Protein AF-A0A2V7UHD7-F1 (afdb_monomer)

Radius of gyration: 21.72 Å; Cα contacts (8 Å, |Δi|>4): 281; chains: 1; bounding box: 53×31×65 Å

Mean predicted aligned error: 6.56 Å

Solvent-accessible surface area (backbone atoms only — not comparable to full-atom values): 12660 Å² total; per-residue (Å²): 135,56,74,69,61,50,54,52,54,53,46,69,54,51,49,58,49,47,40,63,74,43,54,49,53,50,49,46,54,54,44,45,60,66,33,31,68,37,43,66,65,52,37,48,18,50,49,45,23,43,49,20,46,48,52,25,42,57,72,62,46,76,34,43,72,78,13,49,70,55,51,59,50,55,62,53,52,47,53,54,48,51,68,72,32,55,43,83,87,66,34,57,84,68,91,62,69,95,69,47,72,64,30,52,53,30,41,53,51,15,48,52,29,41,52,49,32,52,46,31,58,55,12,66,49,88,64,84,87,74,83,92,62,52,79,37,65,64,99,74,51,72,44,76,73,24,35,41,73,24,71,63,38,5,78,42,38,80,40,84,95,36,29,82,49,67,43,76,38,26,37,40,99,69,29,24,33,39,70,62,85,80,59,66,56,56,80,41,29,55,46,54,89,59,60,76,51,78,35,60,91,81,79,86,87,78,85,87,79,92,73,78,88,72,51,88,68,85,84,125

pLDDT: mean 88.05, std 11.69, range [34.22, 98.56]

Nearest PDB structures (foldseek):
  1x8z-assembly1_A-2  TM=3.600E-01  e=2.072E+00  Arabidopsis thaliana
  1x8z-assembly3_A  TM=3.600E-01  e=2.072E+00  Arabidopsis thaliana

Structure (mmCIF, N/CA/C/O backbone):
data_AF-A0A2V7UHD7-F1
#
_entry.id   AF-A0A2V7UHD7-F1
#
loop_
_atom_site.group_PDB
_atom_site.id
_atom_site.type_symbol
_atom_site.label_atom_id
_atom_site.label_alt_id
_atom_site.label_comp_id
_atom_site.label_asym_id
_atom_site.label_entity_id
_atom_site.label_seq_id
_atom_site.pdbx_PDB_ins_code
_atom_site.Cartn_x
_atom_site.Cartn_y
_atom_site.Cartn_z
_atom_site.occupancy
_atom_site.B_iso_or_equiv
_atom_site.auth_seq_id
_atom_site.auth_comp_id
_atom_site.auth_asym_id
_atom_site.auth_atom_id
_atom_site.pdbx_PDB_model_num
ATOM 1 N N . MET A 1 1 ? -26.422 13.537 2.495 1.00 55.12 1 MET A N 1
ATOM 2 C CA . MET A 1 1 ? -25.475 13.647 1.352 1.00 55.12 1 MET A CA 1
ATOM 3 C C . MET A 1 1 ? -26.214 13.387 0.032 1.00 55.12 1 MET A C 1
ATOM 5 O O . MET A 1 1 ? -26.938 12.402 -0.040 1.00 55.12 1 MET A O 1
ATOM 9 N N . SER A 1 2 ? -26.078 14.248 -0.985 1.00 67.75 2 SER A N 1
ATOM 10 C CA . SER A 1 2 ? -26.775 14.151 -2.293 1.00 67.75 2 SER A CA 1
ATOM 11 C C . SER A 1 2 ? -26.288 12.976 -3.168 1.00 67.75 2 SER A C 1
ATOM 13 O O . SER A 1 2 ? -25.156 12.518 -3.044 1.00 67.75 2 SER A O 1
ATOM 15 N N . THR A 1 3 ? -27.113 12.461 -4.092 1.00 64.50 3 THR A N 1
ATOM 16 C CA . THR A 1 3 ? -26.732 11.393 -5.054 1.00 64.50 3 THR A CA 1
ATOM 17 C C . THR A 1 3 ? -25.512 11.776 -5.889 1.00 64.50 3 THR A C 1
ATOM 19 O O . THR A 1 3 ? -24.624 10.947 -6.074 1.00 64.50 3 THR A O 1
ATOM 22 N N . LYS A 1 4 ? -25.402 13.048 -6.293 1.00 61.03 4 LYS A N 1
ATOM 23 C CA . LYS A 1 4 ? -24.258 13.552 -7.066 1.00 61.03 4 LYS A CA 1
ATOM 24 C C . LYS A 1 4 ? -22.960 13.576 -6.250 1.00 61.03 4 LYS A C 1
ATOM 26 O O . LYS A 1 4 ? -21.925 13.155 -6.760 1.00 61.03 4 LYS A O 1
ATOM 31 N N . SER A 1 5 ? -22.997 13.993 -4.981 1.00 61.84 5 SER A N 1
ATOM 32 C CA . SER A 1 5 ? -21.798 13.959 -4.125 1.00 61.84 5 SER A CA 1
ATOM 33 C C . SER A 1 5 ? -21.386 12.532 -3.751 1.00 61.84 5 SER A C 1
ATOM 35 O O . SER A 1 5 ? -20.201 12.260 -3.590 1.00 61.84 5 SER A O 1
ATOM 37 N N . ARG A 1 6 ? -22.338 11.592 -3.714 1.00 61.44 6 ARG A N 1
ATOM 38 C CA . ARG A 1 6 ? -22.085 10.161 -3.481 1.00 61.44 6 ARG A CA 1
ATOM 39 C C . ARG A 1 6 ? -21.373 9.463 -4.641 1.00 61.44 6 ARG A C 1
ATOM 41 O O . ARG A 1 6 ? -20.460 8.684 -4.398 1.00 61.44 6 ARG A O 1
ATOM 48 N N . VAL A 1 7 ? -21.772 9.732 -5.884 1.00 62.25 7 VAL A N 1
ATOM 49 C CA . VAL A 1 7 ? -21.089 9.170 -7.065 1.00 62.25 7 VAL A CA 1
ATOM 50 C C . VAL A 1 7 ? -19.663 9.709 -7.156 1.00 62.25 7 VAL A C 1
ATOM 52 O O . VAL A 1 7 ? -18.730 8.937 -7.348 1.00 62.25 7 VAL A O 1
ATOM 55 N N . ARG A 1 8 ? -19.484 11.015 -6.916 1.00 65.81 8 ARG A N 1
ATOM 56 C CA . ARG A 1 8 ? -18.159 11.649 -6.864 1.00 65.81 8 ARG A CA 1
ATOM 57 C C . ARG A 1 8 ? -17.260 11.011 -5.800 1.00 65.81 8 ARG A C 1
ATOM 59 O O . ARG A 1 8 ? -16.125 10.671 -6.101 1.00 65.81 8 ARG A O 1
ATOM 66 N N . ALA A 1 9 ? -17.787 10.777 -4.599 1.00 64.75 9 ALA A N 1
ATOM 67 C CA . ALA A 1 9 ? -17.070 10.141 -3.495 1.00 64.75 9 ALA A CA 1
ATOM 68 C C . ALA A 1 9 ? -16.553 8.730 -3.836 1.00 64.75 9 ALA A C 1
ATOM 70 O O . ALA A 1 9 ? -15.369 8.454 -3.677 1.00 64.75 9 ALA A O 1
ATOM 71 N N . SER A 1 10 ? -17.411 7.841 -4.349 1.00 68.12 10 SER A N 1
ATOM 72 C CA . SER A 1 10 ? -16.976 6.492 -4.739 1.00 68.12 10 SER A CA 1
ATOM 73 C C . SER A 1 10 ? -15.967 6.526 -5.889 1.00 68.12 10 SER A C 1
ATOM 75 O O . SER A 1 10 ? -15.008 5.760 -5.883 1.00 68.12 10 SER A O 1
ATOM 77 N N . PHE A 1 11 ? -16.136 7.442 -6.844 1.00 77.38 11 PHE A N 1
ATOM 78 C CA . PHE A 1 11 ? -15.213 7.601 -7.967 1.00 77.38 11 PHE A CA 1
ATOM 79 C C . PHE A 1 11 ? -13.804 8.010 -7.509 1.00 77.38 11 PHE A C 1
ATOM 81 O O . PHE A 1 11 ? -12.823 7.435 -7.974 1.00 77.38 11 PHE A O 1
ATOM 88 N N . LEU A 1 12 ? -13.706 8.922 -6.535 1.00 80.25 12 LEU A N 1
ATOM 89 C CA . LEU A 1 12 ? -12.434 9.379 -5.963 1.00 80.25 12 LEU A CA 1
ATOM 90 C C . LEU A 1 12 ? -11.631 8.274 -5.264 1.00 80.25 12 LEU A C 1
ATOM 92 O O . LEU A 1 12 ? -10.425 8.421 -5.124 1.00 80.25 12 LEU A O 1
ATOM 96 N N . ILE A 1 13 ? -12.263 7.175 -4.845 1.00 78.94 13 ILE A N 1
ATOM 97 C CA . ILE A 1 13 ? -11.561 6.045 -4.216 1.00 78.94 13 ILE A CA 1
ATOM 98 C C . ILE A 1 13 ? -11.276 4.942 -5.239 1.00 78.94 13 ILE A C 1
ATOM 100 O O . ILE A 1 13 ? -10.173 4.399 -5.294 1.00 78.94 13 ILE A O 1
ATOM 104 N N . VAL A 1 14 ? -12.271 4.608 -6.065 1.00 84.62 14 VAL A N 1
ATOM 105 C CA . VAL A 1 14 ? -12.170 3.501 -7.024 1.00 84.62 14 VAL A CA 1
ATOM 106 C C . VAL A 1 14 ? -11.158 3.813 -8.120 1.00 84.62 14 VAL A C 1
ATOM 108 O O . VAL A 1 14 ? -10.372 2.940 -8.477 1.00 84.62 14 VAL A O 1
ATOM 111 N N . VAL A 1 15 ? -11.144 5.042 -8.646 1.00 88.81 15 VAL A N 1
ATOM 112 C CA . VAL A 1 15 ? -10.259 5.393 -9.763 1.00 88.81 15 VAL A CA 1
ATOM 113 C C . VAL A 1 15 ? -8.785 5.307 -9.373 1.00 88.81 15 VAL A C 1
ATOM 115 O O . VAL A 1 15 ? -8.065 4.595 -10.070 1.00 88.81 15 VAL A O 1
ATOM 118 N N . PRO A 1 16 ? -8.307 5.915 -8.269 1.00 89.12 16 PRO A N 1
ATOM 119 C CA . PRO A 1 16 ? -6.917 5.745 -7.854 1.00 89.12 16 PRO A CA 1
ATOM 120 C C . PRO A 1 16 ? -6.542 4.287 -7.585 1.00 89.12 16 PRO A C 1
ATOM 122 O O . PRO A 1 16 ? -5.435 3.884 -7.927 1.00 89.12 16 PRO A O 1
ATOM 125 N N . ALA A 1 17 ? -7.459 3.480 -7.036 1.00 87.75 17 ALA A N 1
ATOM 126 C CA . ALA A 1 17 ? -7.219 2.054 -6.835 1.00 87.75 17 ALA A CA 1
ATOM 127 C C . ALA A 1 17 ? -7.050 1.313 -8.172 1.00 87.75 17 ALA A C 1
ATOM 129 O O . ALA A 1 17 ? -6.092 0.576 -8.354 1.00 87.75 17 ALA A O 1
ATOM 130 N N . VAL A 1 18 ? -7.928 1.536 -9.153 1.00 90.81 18 VAL A N 1
ATOM 131 C CA . VAL A 1 18 ? -7.805 0.904 -10.480 1.00 90.81 18 VAL A CA 1
ATOM 132 C C . VAL A 1 18 ? -6.559 1.398 -11.220 1.00 90.81 18 VAL A C 1
ATOM 134 O O . VAL A 1 18 ? -5.827 0.604 -11.810 1.00 90.81 18 VAL A O 1
ATOM 137 N N . VAL A 1 19 ? -6.283 2.702 -11.173 1.00 94.12 19 VAL A N 1
ATOM 138 C CA . VAL A 1 19 ? -5.100 3.290 -11.809 1.00 94.12 19 VAL A CA 1
ATOM 139 C C . VAL A 1 19 ? -3.825 2.727 -11.184 1.00 94.12 19 VAL A C 1
ATOM 141 O O . VAL A 1 19 ? -2.954 2.267 -11.913 1.00 94.12 19 VAL A O 1
ATOM 144 N N . GLY A 1 20 ? -3.721 2.716 -9.854 1.00 93.38 20 GLY A N 1
ATOM 145 C CA . GLY A 1 20 ? -2.527 2.256 -9.149 1.00 93.38 20 GLY A CA 1
ATOM 146 C C . GLY A 1 20 ? -2.326 0.740 -9.195 1.00 93.38 20 GLY A C 1
ATOM 147 O O . GLY A 1 20 ? -1.205 0.264 -9.328 1.00 93.38 20 GLY A O 1
ATOM 148 N N . HIS A 1 21 ? -3.390 -0.056 -9.119 1.00 93.62 21 HIS A N 1
ATOM 149 C CA . HIS A 1 21 ? -3.253 -1.517 -9.059 1.00 93.62 21 HIS A CA 1
ATOM 150 C C . HIS A 1 21 ? -3.290 -2.202 -10.422 1.00 93.62 21 HIS A C 1
ATOM 152 O O . HIS A 1 21 ? -2.870 -3.353 -10.512 1.00 93.62 21 HIS A O 1
ATOM 158 N N . ILE A 1 22 ? -3.774 -1.525 -11.469 1.00 92.81 22 ILE A N 1
ATOM 159 C CA . ILE A 1 22 ? -3.941 -2.121 -12.800 1.00 92.81 22 ILE A CA 1
ATOM 160 C C . ILE A 1 22 ? -3.280 -1.261 -13.878 1.00 92.81 22 ILE A C 1
ATOM 162 O O . ILE A 1 22 ? -2.309 -1.694 -14.492 1.00 92.81 22 ILE A O 1
ATOM 166 N N . LEU A 1 23 ? -3.765 -0.039 -14.121 1.00 95.88 23 LEU A N 1
ATOM 167 C CA . LEU A 1 23 ? -3.355 0.718 -15.314 1.00 95.88 23 LEU A CA 1
ATOM 168 C C . LEU A 1 23 ? -1.878 1.133 -15.287 1.00 95.88 23 LEU A C 1
ATOM 170 O O . LEU A 1 23 ? -1.182 0.990 -16.292 1.00 95.88 23 LEU A O 1
ATOM 174 N N . LEU A 1 24 ? -1.387 1.620 -14.147 1.00 96.50 24 LEU A N 1
ATOM 175 C CA . LEU A 1 24 ? 0.006 2.019 -13.983 1.00 96.50 24 LEU A CA 1
ATOM 176 C C . LEU A 1 24 ? 0.952 0.804 -14.018 1.00 96.50 24 LEU A C 1
ATOM 178 O O . LEU A 1 24 ? 1.903 0.845 -14.794 1.00 96.50 24 LEU A O 1
ATOM 182 N N . PRO A 1 25 ? 0.700 -0.317 -13.311 1.00 96.75 25 PRO A N 1
ATOM 183 C CA . PRO A 1 25 ? 1.511 -1.518 -13.478 1.00 96.75 25 PRO A CA 1
ATOM 184 C C . PRO A 1 25 ? 1.608 -2.011 -14.921 1.00 96.75 25 PRO A C 1
ATOM 186 O O . PRO A 1 25 ? 2.703 -2.304 -15.402 1.00 96.75 25 PRO A O 1
ATOM 189 N N . MET A 1 26 ? 0.479 -2.054 -15.632 1.00 96.56 26 MET A N 1
ATOM 190 C CA . MET A 1 26 ? 0.451 -2.511 -17.020 1.00 96.56 26 MET A CA 1
ATOM 191 C C . MET A 1 26 ? 1.179 -1.549 -17.963 1.00 96.56 26 MET A C 1
ATOM 193 O O . MET A 1 26 ? 1.838 -2.004 -18.898 1.00 96.56 26 MET A O 1
ATOM 197 N N . SER A 1 27 ? 1.129 -0.235 -17.716 1.00 96.88 27 SER A N 1
ATOM 198 C CA . SER A 1 27 ? 1.879 0.735 -18.522 1.00 96.88 27 SER A CA 1
ATOM 199 C C . SER A 1 27 ? 3.391 0.627 -18.302 1.00 96.88 27 SER A C 1
ATOM 201 O O . SER A 1 27 ? 4.146 0.705 -19.271 1.00 96.88 27 SER A O 1
ATOM 203 N N . LEU A 1 28 ? 3.844 0.363 -17.069 1.00 97.12 28 LEU A N 1
ATOM 204 C CA . LEU A 1 28 ? 5.260 0.121 -16.766 1.00 97.12 28 LEU A CA 1
ATOM 205 C C . LEU A 1 28 ? 5.767 -1.172 -17.418 1.00 97.12 28 LEU A C 1
ATOM 207 O O . LEU A 1 28 ? 6.841 -1.169 -18.018 1.00 97.12 28 LEU A O 1
ATOM 211 N N . LEU A 1 29 ? 4.972 -2.248 -17.390 1.00 96.31 29 LEU A N 1
ATOM 212 C CA . LEU A 1 29 ? 5.302 -3.490 -18.101 1.00 96.31 29 LEU A CA 1
ATOM 213 C C . LEU A 1 29 ? 5.329 -3.278 -19.619 1.00 96.31 29 LEU A C 1
ATOM 215 O O . LEU A 1 29 ? 6.271 -3.709 -20.280 1.00 96.31 29 LEU A O 1
ATOM 219 N N . SER A 1 30 ? 4.346 -2.567 -20.183 1.00 94.75 30 SER A N 1
ATOM 220 C CA . SER A 1 30 ? 4.347 -2.228 -21.611 1.00 94.75 30 SER A CA 1
ATOM 221 C C . SER A 1 30 ? 5.565 -1.390 -21.997 1.00 94.75 30 SER A C 1
ATOM 223 O O . SER A 1 30 ? 6.080 -1.555 -23.102 1.00 94.75 30 SER A O 1
ATOM 225 N N . ARG A 1 31 ? 6.034 -0.507 -21.111 1.00 91.56 31 ARG A N 1
ATOM 226 C CA . ARG A 1 31 ? 7.228 0.302 -21.350 1.00 91.56 31 ARG A CA 1
ATOM 227 C C . ARG A 1 31 ? 8.487 -0.552 -21.413 1.00 91.56 31 ARG A C 1
ATOM 229 O O . ARG A 1 31 ? 9.251 -0.353 -22.345 1.00 91.56 31 ARG A O 1
ATOM 236 N N . LEU A 1 32 ? 8.657 -1.533 -20.521 1.00 91.31 32 LEU A N 1
ATOM 237 C CA . LEU A 1 32 ? 9.795 -2.467 -20.575 1.00 91.31 32 LEU A CA 1
ATOM 238 C C . LEU A 1 32 ? 9.907 -3.177 -21.928 1.00 91.31 32 LEU A C 1
ATOM 240 O O . LEU A 1 32 ? 10.990 -3.284 -22.504 1.00 91.31 32 LEU A O 1
ATOM 244 N N . TRP A 1 33 ? 8.766 -3.596 -22.475 1.00 89.38 33 TRP A N 1
ATOM 245 C CA . TRP A 1 33 ? 8.700 -4.193 -23.807 1.00 89.38 33 TRP A CA 1
ATOM 246 C C . TRP A 1 33 ? 9.083 -3.216 -24.921 1.00 89.38 33 TRP A C 1
ATOM 248 O O . TRP A 1 33 ? 9.767 -3.606 -25.860 1.00 89.38 33 TRP A O 1
ATOM 258 N N . ARG A 1 34 ? 8.715 -1.935 -24.810 1.00 86.31 34 ARG A N 1
ATOM 259 C CA . ARG A 1 34 ? 9.125 -0.903 -25.780 1.00 86.31 34 ARG A CA 1
ATOM 260 C C . ARG A 1 34 ? 10.601 -0.526 -25.651 1.00 86.31 34 ARG A C 1
ATOM 262 O O . ARG A 1 34 ? 11.219 -0.186 -26.647 1.00 86.31 34 ARG A O 1
ATOM 269 N N . THR A 1 35 ? 11.182 -0.636 -24.456 1.00 82.31 35 THR A N 1
ATOM 270 C CA . THR A 1 35 ? 12.610 -0.371 -24.218 1.00 82.31 35 THR A CA 1
ATOM 271 C C . THR A 1 35 ? 13.525 -1.538 -24.594 1.00 82.31 35 THR A C 1
ATOM 273 O O . THR A 1 35 ? 14.728 -1.440 -24.395 1.00 82.31 35 THR A O 1
ATOM 276 N N . THR A 1 36 ? 12.993 -2.642 -25.132 1.00 74.81 36 THR A N 1
ATOM 277 C CA . THR A 1 36 ? 13.810 -3.810 -25.524 1.00 74.81 36 THR A CA 1
ATOM 278 C C . THR A 1 36 ? 14.801 -3.468 -26.645 1.00 74.81 36 THR A C 1
ATOM 280 O O . THR A 1 36 ? 15.894 -4.023 -26.683 1.00 74.81 36 THR A O 1
ATOM 283 N N . ASP A 1 37 ? 14.449 -2.513 -27.511 1.00 73.44 37 ASP A N 1
ATOM 284 C CA . ASP A 1 37 ? 15.308 -2.040 -28.605 1.00 73.44 37 ASP A CA 1
ATOM 285 C C . ASP A 1 37 ? 16.229 -0.864 -28.209 1.00 73.44 37 ASP A C 1
ATOM 287 O O . ASP A 1 37 ? 17.011 -0.392 -29.039 1.00 73.44 37 ASP A O 1
ATOM 291 N N . HIS A 1 38 ? 16.135 -0.375 -26.965 1.00 75.00 38 HIS A N 1
ATOM 292 C CA . HIS A 1 38 ? 16.919 0.753 -26.447 1.00 75.00 38 HIS A CA 1
ATOM 293 C C . HIS A 1 38 ? 18.269 0.307 -25.845 1.00 75.00 38 HIS A C 1
ATOM 295 O O . HIS A 1 38 ? 18.582 -0.880 -25.741 1.00 75.00 38 HIS A O 1
ATOM 301 N N . ASP A 1 39 ? 19.086 1.282 -25.441 1.00 81.69 39 ASP A N 1
ATOM 302 C CA . ASP A 1 39 ? 20.350 1.078 -24.741 1.00 81.69 39 ASP A CA 1
ATOM 303 C C . ASP A 1 39 ? 20.155 0.547 -23.305 1.00 81.69 39 ASP A C 1
ATOM 305 O O . ASP A 1 39 ? 19.110 0.715 -22.668 1.00 81.69 39 ASP A O 1
ATOM 309 N N . LEU A 1 40 ? 21.197 -0.107 -22.780 1.00 85.56 40 LEU A N 1
ATOM 310 C CA . LEU A 1 40 ? 21.176 -0.740 -21.459 1.00 85.56 40 LEU A CA 1
ATOM 311 C C . LEU A 1 40 ? 20.819 0.240 -20.315 1.00 85.56 40 LEU A C 1
ATOM 313 O O . LEU A 1 40 ? 19.982 -0.138 -19.494 1.00 85.56 40 LEU A O 1
ATOM 317 N N . PRO A 1 41 ? 21.374 1.470 -20.235 1.00 86.94 41 PRO A N 1
ATOM 318 C CA . PRO A 1 41 ? 20.967 2.462 -19.235 1.00 86.94 41 PRO A CA 1
ATOM 319 C C . PRO A 1 41 ? 19.464 2.763 -19.222 1.00 86.94 41 PRO A C 1
ATOM 321 O O . PRO A 1 41 ? 18.848 2.731 -18.155 1.00 86.94 41 PRO A O 1
ATOM 324 N N . THR A 1 42 ? 18.857 2.992 -20.390 1.00 88.25 42 THR A N 1
ATOM 325 C CA . THR A 1 42 ? 17.413 3.262 -20.502 1.00 88.25 42 THR A CA 1
ATOM 326 C C . THR A 1 42 ? 16.581 2.071 -20.019 1.00 88.25 42 THR A C 1
ATOM 328 O O . THR A 1 42 ? 15.626 2.236 -19.254 1.00 88.25 42 THR A O 1
ATOM 331 N N . TRP A 1 43 ? 16.959 0.848 -20.405 1.00 91.25 43 TRP A N 1
ATOM 332 C CA . TRP A 1 43 ? 16.279 -0.364 -19.941 1.00 91.25 43 TRP A CA 1
ATOM 333 C C . TRP A 1 43 ? 16.433 -0.582 -18.424 1.00 91.25 43 TRP A C 1
ATOM 335 O O . TRP A 1 43 ? 15.470 -0.958 -17.748 1.00 91.25 43 TRP A O 1
ATOM 345 N N . LEU A 1 44 ? 17.618 -0.306 -17.865 1.00 92.44 44 LEU A N 1
ATOM 346 C CA . LEU A 1 44 ? 17.881 -0.397 -16.425 1.00 92.44 44 LEU A CA 1
ATOM 347 C C . LEU A 1 44 ? 17.044 0.609 -15.632 1.00 92.44 44 LEU A C 1
ATOM 349 O O . LEU A 1 44 ? 16.441 0.231 -14.629 1.00 92.44 44 LEU A O 1
ATOM 353 N N . ALA A 1 45 ? 16.961 1.862 -16.086 1.00 94.06 45 ALA A N 1
ATOM 354 C CA . ALA A 1 45 ? 16.156 2.893 -15.435 1.00 94.06 45 ALA A CA 1
ATOM 355 C C . ALA A 1 45 ? 14.657 2.536 -15.445 1.00 94.06 45 ALA A C 1
ATOM 357 O O . ALA A 1 45 ? 13.980 2.655 -14.417 1.00 94.06 45 ALA A O 1
ATOM 358 N N . ALA A 1 46 ? 14.148 2.005 -16.563 1.00 95.00 46 ALA A N 1
ATOM 359 C CA . ALA A 1 46 ? 12.768 1.537 -16.675 1.00 95.00 46 ALA A CA 1
ATOM 360 C C . ALA A 1 46 ? 12.490 0.340 -15.749 1.00 95.00 46 ALA A C 1
ATOM 362 O O . ALA A 1 46 ? 11.472 0.317 -15.050 1.00 95.00 46 ALA A O 1
ATOM 363 N N . SER A 1 47 ? 13.416 -0.624 -15.705 1.00 96.50 47 SER A N 1
ATOM 364 C CA . SER A 1 47 ? 13.336 -1.816 -14.850 1.00 96.50 47 SER A CA 1
ATOM 365 C C . SER A 1 47 ? 13.375 -1.454 -13.375 1.00 96.50 47 SER A C 1
ATOM 367 O O . SER A 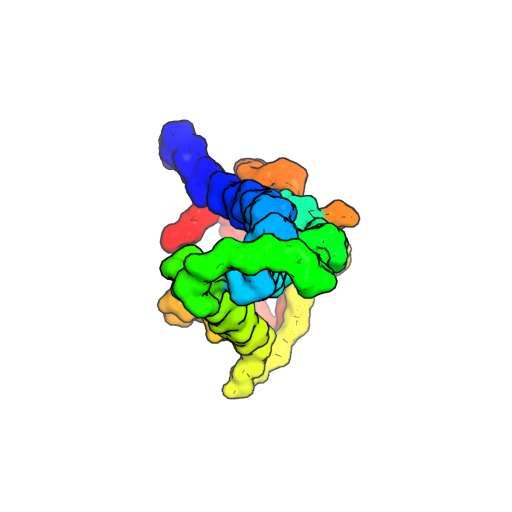1 47 ? 12.559 -1.951 -12.600 1.00 96.50 47 SER A O 1
ATOM 369 N N . PHE A 1 48 ? 14.269 -0.542 -12.992 1.00 97.81 48 PHE A N 1
ATOM 370 C CA . PHE A 1 48 ? 14.359 -0.026 -11.634 1.00 97.81 48 PHE A CA 1
ATOM 371 C C . PHE A 1 48 ? 13.058 0.660 -11.217 1.00 97.81 48 PHE A C 1
ATOM 373 O O . PHE A 1 48 ? 12.502 0.324 -10.175 1.00 97.81 48 PHE A O 1
ATOM 380 N N . PHE A 1 49 ? 12.513 1.553 -12.048 1.00 98.12 49 PHE A N 1
ATOM 381 C CA . PHE A 1 49 ? 11.257 2.221 -11.721 1.00 98.12 49 PHE A CA 1
ATOM 382 C C . PHE A 1 49 ? 10.096 1.226 -11.559 1.00 98.12 49 PHE A C 1
ATOM 384 O O . PHE A 1 49 ? 9.369 1.292 -10.563 1.00 98.12 49 PHE A O 1
ATOM 391 N N . ALA A 1 50 ? 9.948 0.271 -12.483 1.00 98.25 50 ALA A N 1
ATOM 392 C CA . ALA A 1 50 ? 8.924 -0.769 -12.389 1.00 98.25 50 ALA A CA 1
ATOM 393 C C . ALA A 1 50 ? 9.083 -1.620 -11.118 1.00 98.25 50 ALA A C 1
ATOM 395 O O . ALA A 1 50 ? 8.112 -1.818 -10.386 1.00 98.25 50 ALA A O 1
ATOM 396 N N . ALA A 1 51 ? 10.308 -2.055 -10.808 1.00 98.50 51 ALA A N 1
ATOM 397 C CA . ALA A 1 51 ? 10.615 -2.827 -9.608 1.00 98.50 51 ALA A CA 1
ATOM 398 C C . ALA A 1 51 ? 10.305 -2.060 -8.320 1.00 98.50 51 ALA A C 1
ATOM 400 O O . ALA A 1 51 ? 9.621 -2.588 -7.442 1.00 98.50 51 ALA A O 1
ATOM 401 N N . SER A 1 52 ? 10.739 -0.804 -8.215 1.00 98.56 52 SER A N 1
ATOM 402 C CA . SER A 1 52 ? 10.480 0.039 -7.048 1.00 98.56 52 SER A CA 1
ATOM 403 C C . SER A 1 52 ? 8.990 0.314 -6.858 1.00 98.56 52 SER A C 1
ATOM 405 O O . SER A 1 52 ? 8.493 0.247 -5.733 1.00 98.56 52 SER A O 1
ATOM 407 N N . TYR A 1 53 ? 8.256 0.576 -7.945 1.00 98.31 53 TYR A N 1
ATOM 408 C CA . TYR A 1 53 ? 6.806 0.746 -7.888 1.00 98.31 53 TYR A CA 1
ATOM 409 C C . TYR A 1 53 ? 6.108 -0.540 -7.425 1.00 98.31 53 TYR A C 1
ATOM 411 O O . TYR A 1 53 ? 5.250 -0.501 -6.543 1.00 98.31 53 TYR A O 1
ATOM 419 N N . PHE A 1 54 ? 6.500 -1.697 -7.967 1.00 98.06 54 PHE A N 1
ATOM 420 C CA . PHE A 1 54 ? 5.873 -2.980 -7.641 1.00 98.06 54 PHE A CA 1
ATOM 421 C C . PHE A 1 54 ? 6.194 -3.406 -6.211 1.00 98.06 54 PHE A C 1
ATOM 423 O O . PHE A 1 54 ? 5.313 -3.920 -5.527 1.00 98.06 54 PHE A O 1
ATOM 430 N N . ALA A 1 55 ? 7.407 -3.134 -5.725 1.00 97.88 55 ALA A N 1
ATOM 431 C CA . ALA A 1 55 ? 7.779 -3.336 -4.330 1.00 97.88 55 ALA A CA 1
ATOM 432 C C . ALA A 1 55 ? 6.926 -2.468 -3.392 1.00 97.88 55 ALA A C 1
ATOM 434 O O . ALA A 1 55 ? 6.378 -2.978 -2.410 1.00 97.88 55 ALA A O 1
ATOM 435 N N . PHE A 1 56 ? 6.736 -1.187 -3.727 1.00 96.81 56 PHE A N 1
ATOM 436 C CA . PHE A 1 56 ? 5.858 -0.305 -2.961 1.00 96.81 56 PHE A CA 1
ATOM 437 C C . PHE A 1 56 ? 4.424 -0.833 -2.935 1.00 96.81 56 PHE A C 1
ATOM 439 O O . PHE A 1 56 ? 3.844 -0.970 -1.859 1.00 96.81 56 PHE A O 1
ATOM 446 N N . MET A 1 57 ? 3.870 -1.199 -4.093 1.00 95.50 57 MET A N 1
ATOM 447 C CA . MET A 1 57 ? 2.519 -1.749 -4.188 1.00 95.50 57 MET A CA 1
ATOM 448 C C . MET A 1 57 ? 2.388 -3.073 -3.441 1.00 95.50 57 MET A C 1
ATOM 450 O O . MET A 1 57 ? 1.395 -3.282 -2.753 1.00 95.50 57 MET A O 1
ATOM 454 N N . TYR A 1 58 ? 3.384 -3.953 -3.497 1.00 95.38 58 TYR A N 1
ATOM 455 C CA . TYR A 1 58 ? 3.380 -5.214 -2.758 1.00 95.38 58 TYR A CA 1
ATOM 456 C C . TYR A 1 58 ? 3.269 -4.991 -1.244 1.00 95.38 58 TYR A C 1
ATOM 458 O O . TYR A 1 58 ? 2.526 -5.699 -0.560 1.00 95.38 58 TYR A O 1
ATOM 466 N N . VAL A 1 59 ? 3.968 -3.977 -0.724 1.00 93.62 59 VAL A N 1
ATOM 467 C CA . VAL A 1 59 ? 3.928 -3.621 0.696 1.00 93.62 59 VAL A CA 1
ATOM 468 C C . VAL A 1 59 ? 2.653 -2.844 1.028 1.00 93.62 59 VAL A C 1
ATOM 470 O O . VAL A 1 59 ? 1.877 -3.305 1.857 1.00 93.62 59 VAL A O 1
ATOM 473 N N . ALA A 1 60 ? 2.420 -1.688 0.412 1.00 92.25 60 ALA A N 1
ATOM 474 C CA . ALA A 1 60 ? 1.421 -0.697 0.826 1.00 92.25 60 ALA A CA 1
ATOM 475 C C . ALA A 1 60 ? 0.112 -0.714 0.009 1.00 92.25 60 ALA A C 1
ATOM 477 O O . ALA A 1 60 ? -0.810 0.044 0.302 1.00 92.25 60 ALA A O 1
ATOM 478 N N . GLY A 1 61 ? 0.003 -1.560 -1.015 1.00 92.25 61 GLY A N 1
ATOM 479 C CA . GLY A 1 61 ? -1.170 -1.614 -1.882 1.00 92.25 61 GLY A CA 1
ATOM 480 C C . GLY A 1 61 ? -2.434 -2.114 -1.174 1.00 92.25 61 GLY A C 1
ATOM 481 O O . GLY A 1 61 ? -2.409 -3.062 -0.389 1.00 92.25 61 GLY A O 1
ATOM 482 N N . ALA A 1 62 ? -3.577 -1.528 -1.538 1.00 91.44 62 ALA A N 1
ATOM 483 C CA . ALA A 1 62 ? -4.919 -1.919 -1.092 1.00 91.44 62 ALA A CA 1
ATOM 484 C C . ALA A 1 62 ? -5.420 -3.255 -1.700 1.00 91.44 62 ALA A C 1
ATOM 486 O O . ALA A 1 62 ? -6.495 -3.326 -2.293 1.00 91.44 62 ALA A O 1
ATOM 487 N N . TRP A 1 63 ? -4.647 -4.336 -1.563 1.00 93.06 63 TRP A N 1
ATOM 488 C CA . TRP A 1 63 ? -4.926 -5.639 -2.189 1.00 93.06 63 TRP A CA 1
ATOM 489 C C . TRP A 1 63 ? -6.237 -6.295 -1.747 1.00 93.06 63 TRP A C 1
ATOM 491 O O . TRP A 1 63 ? -6.804 -7.082 -2.498 1.00 93.06 63 TRP A O 1
ATOM 501 N N . SER A 1 64 ? -6.784 -5.918 -0.588 1.00 92.69 64 SER A N 1
ATOM 502 C CA . SER A 1 64 ? -8.104 -6.373 -0.129 1.00 92.69 64 SER A CA 1
ATOM 503 C C . SER A 1 64 ? -9.259 -5.997 -1.064 1.00 92.69 64 SER A C 1
ATOM 505 O O . SER A 1 64 ? -10.362 -6.514 -0.903 1.00 92.69 64 SER A O 1
ATOM 507 N N . TRP A 1 65 ? -9.033 -5.107 -2.034 1.00 91.44 65 TRP A N 1
ATOM 508 C CA . TRP A 1 65 ? -10.006 -4.739 -3.065 1.00 91.44 65 TRP A CA 1
ATOM 509 C C . TRP A 1 65 ? -10.031 -5.708 -4.253 1.00 91.44 65 TRP A C 1
ATOM 511 O O . TRP A 1 65 ? -11.070 -5.851 -4.890 1.00 91.44 65 TRP A O 1
ATOM 521 N N . PHE A 1 66 ? -8.904 -6.363 -4.543 1.00 89.00 66 PHE A N 1
ATOM 522 C CA . PHE A 1 66 ? -8.692 -7.166 -5.756 1.00 89.00 66 PHE A CA 1
ATOM 523 C C . PHE A 1 66 ? -8.371 -8.639 -5.461 1.00 89.00 66 PHE A C 1
ATOM 525 O O . PHE A 1 66 ? -8.304 -9.450 -6.380 1.00 89.00 66 PHE A O 1
ATOM 532 N N . GLY A 1 67 ? -8.168 -8.977 -4.187 1.00 90.44 67 GLY A N 1
ATOM 533 C CA . GLY A 1 67 ? -7.727 -10.283 -3.710 1.00 90.44 67 GLY A CA 1
ATOM 534 C C . GLY A 1 67 ? -6.316 -10.185 -3.140 1.00 90.44 67 GLY A C 1
ATOM 535 O O . GLY A 1 67 ? -5.376 -9.793 -3.832 1.00 90.44 67 GLY A O 1
ATOM 536 N N . SER A 1 68 ? -6.145 -10.546 -1.868 1.00 87.19 68 SER A N 1
ATOM 537 C CA . SER A 1 68 ? -4.856 -10.438 -1.172 1.00 87.19 68 SER A CA 1
ATOM 538 C C . SER A 1 68 ? -3.741 -11.250 -1.837 1.00 87.19 68 SER A C 1
ATOM 540 O O . SER A 1 68 ? -2.590 -10.819 -1.820 1.00 87.19 68 SER A O 1
ATOM 542 N N . LEU A 1 69 ? -4.074 -12.378 -2.473 1.00 88.06 69 LEU A N 1
ATOM 543 C CA . LEU A 1 69 ? -3.123 -13.215 -3.212 1.00 88.06 69 LEU A CA 1
ATOM 544 C C . LEU A 1 69 ? -2.676 -12.585 -4.539 1.00 88.06 69 LEU A C 1
ATOM 546 O O . LEU A 1 69 ? -1.556 -12.832 -4.986 1.00 88.06 69 LEU A O 1
ATOM 550 N N . CYS A 1 70 ? -3.485 -11.703 -5.134 1.00 91.19 70 CYS A N 1
ATOM 551 C CA . CYS A 1 70 ? -3.146 -11.028 -6.390 1.00 91.19 70 CYS A CA 1
ATOM 552 C C . CYS A 1 70 ? -1.896 -10.143 -6.263 1.00 91.19 70 CYS A C 1
ATOM 554 O O . CYS A 1 70 ? -1.246 -9.860 -7.267 1.00 91.19 70 CYS A O 1
ATOM 556 N N . ARG A 1 71 ? -1.485 -9.780 -5.037 1.00 93.31 71 ARG A N 1
ATOM 557 C CA . ARG A 1 71 ? -0.229 -9.053 -4.789 1.00 93.31 71 ARG A CA 1
ATOM 558 C C . ARG A 1 71 ? 0.999 -9.758 -5.369 1.00 93.31 71 ARG A C 1
ATOM 560 O O . ARG A 1 71 ? 1.962 -9.093 -5.731 1.00 93.31 71 ARG A O 1
ATOM 567 N N . HIS A 1 72 ? 0.971 -11.090 -5.463 1.00 95.00 72 HIS A N 1
ATOM 568 C CA . HIS A 1 72 ? 2.087 -11.896 -5.963 1.00 95.00 72 HIS A CA 1
ATOM 569 C C . HIS A 1 72 ? 2.185 -11.901 -7.495 1.00 95.00 72 HIS A C 1
ATOM 571 O O . HIS A 1 72 ? 3.245 -12.212 -8.033 1.00 95.00 72 HIS A O 1
ATOM 577 N N . VAL A 1 73 ? 1.121 -11.507 -8.202 1.00 95.44 73 VAL A N 1
ATOM 578 C CA . VAL A 1 73 ? 1.088 -11.485 -9.671 1.00 95.44 73 VAL A CA 1
ATOM 579 C C . VAL A 1 73 ? 2.065 -10.449 -10.224 1.00 95.44 73 VAL A C 1
ATOM 581 O O . VAL A 1 73 ? 2.807 -10.749 -11.153 1.00 95.44 73 VAL A O 1
ATOM 584 N N . LEU A 1 74 ? 2.120 -9.250 -9.634 1.00 94.81 74 LEU A N 1
ATOM 585 C CA . LEU A 1 74 ? 2.982 -8.174 -10.130 1.00 94.81 74 LEU A CA 1
ATOM 586 C C . LEU A 1 74 ? 4.481 -8.542 -10.113 1.00 94.81 74 LEU A C 1
ATOM 588 O O . LEU A 1 74 ? 5.112 -8.404 -11.160 1.00 94.81 74 LEU A O 1
ATOM 592 N N . PRO A 1 75 ? 5.066 -9.055 -9.008 1.00 96.69 75 PRO A N 1
ATOM 593 C CA . PRO A 1 75 ? 6.448 -9.534 -9.016 1.00 96.69 75 PRO A CA 1
ATOM 594 C C . PRO A 1 75 ? 6.715 -10.615 -10.067 1.00 96.69 75 PRO A C 1
ATOM 596 O O . PRO A 1 75 ? 7.733 -10.551 -10.748 1.00 96.69 75 PRO A O 1
ATOM 599 N N . VAL A 1 76 ? 5.800 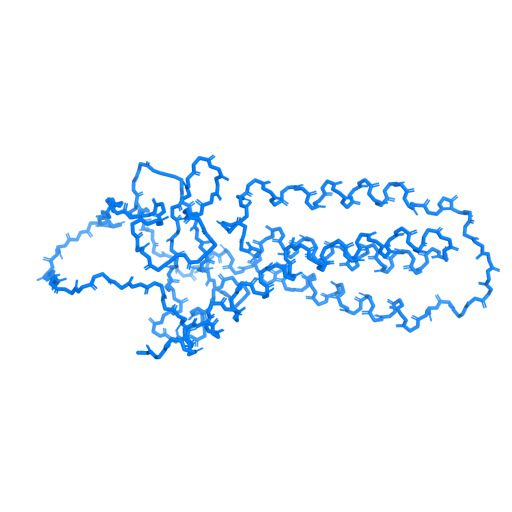-11.576 -10.240 1.00 97.38 76 VAL A N 1
ATOM 600 C CA . VAL A 1 76 ? 5.953 -12.643 -11.244 1.00 97.38 76 VAL A CA 1
ATOM 601 C C . VAL A 1 76 ? 5.968 -12.058 -12.656 1.00 97.38 76 VAL A C 1
ATOM 603 O O . VAL A 1 76 ? 6.877 -12.352 -13.430 1.00 97.38 76 VAL A O 1
ATOM 606 N N . LEU A 1 77 ? 5.014 -11.182 -12.984 1.00 96.81 77 LEU A N 1
ATOM 607 C CA . LEU A 1 77 ? 4.966 -10.513 -14.286 1.00 96.81 77 LEU A CA 1
ATOM 608 C C . LEU A 1 77 ? 6.209 -9.657 -14.541 1.00 96.81 77 LEU A C 1
ATOM 610 O O . LEU A 1 77 ? 6.714 -9.645 -15.660 1.00 96.81 77 LEU A O 1
ATOM 614 N N . LEU A 1 78 ? 6.720 -8.972 -13.516 1.00 97.50 78 LEU A N 1
ATOM 615 C CA . LEU A 1 78 ? 7.948 -8.193 -13.623 1.00 97.50 78 LEU A CA 1
ATOM 616 C C . LEU A 1 78 ? 9.162 -9.082 -13.894 1.00 97.50 78 LEU A C 1
ATOM 618 O O . LEU A 1 78 ? 9.935 -8.764 -14.790 1.00 97.50 78 LEU A O 1
ATOM 622 N N . ILE A 1 79 ? 9.319 -10.193 -13.169 1.00 97.38 79 ILE A N 1
ATOM 623 C CA . ILE A 1 79 ? 10.420 -11.145 -13.388 1.00 97.38 79 ILE A CA 1
ATOM 624 C C . ILE A 1 79 ? 10.385 -11.665 -14.827 1.00 97.38 79 ILE A C 1
ATOM 626 O O . ILE A 1 79 ? 11.404 -11.637 -15.516 1.00 97.38 79 ILE A O 1
ATOM 630 N N . LEU A 1 80 ? 9.207 -12.074 -15.309 1.00 96.62 80 LEU A N 1
ATOM 631 C CA . LEU A 1 80 ? 9.025 -12.542 -16.683 1.00 96.62 80 LEU A CA 1
ATOM 632 C C . LEU A 1 80 ? 9.324 -11.441 -17.709 1.00 96.62 80 LEU A C 1
ATOM 634 O O . LEU A 1 80 ? 10.003 -11.701 -18.700 1.00 96.62 80 LEU A O 1
ATOM 638 N N . ALA A 1 81 ? 8.853 -10.212 -17.476 1.00 95.50 81 ALA A N 1
ATOM 639 C CA . ALA A 1 81 ? 9.105 -9.078 -18.360 1.00 95.50 81 ALA A CA 1
ATOM 640 C C . ALA A 1 81 ? 10.596 -8.728 -18.415 1.00 95.50 81 ALA A C 1
ATOM 642 O O . ALA A 1 81 ? 11.142 -8.602 -19.506 1.00 95.50 81 ALA A O 1
ATOM 643 N N . VAL A 1 82 ? 11.272 -8.628 -17.269 1.00 94.88 82 VAL A N 1
ATOM 644 C CA . VAL A 1 82 ? 12.714 -8.350 -17.180 1.00 94.88 82 VAL A CA 1
ATOM 645 C C . VAL A 1 82 ? 13.509 -9.440 -17.893 1.00 94.88 82 VAL A C 1
ATOM 647 O O . VAL A 1 82 ? 14.340 -9.129 -18.739 1.00 94.88 82 VAL A O 1
ATOM 650 N N . TRP A 1 83 ? 13.211 -10.715 -17.627 1.00 93.69 83 TRP A N 1
ATOM 651 C CA . TRP A 1 83 ? 13.871 -11.834 -18.302 1.00 93.69 83 TRP A CA 1
ATOM 652 C C . TRP A 1 83 ? 13.678 -11.784 -19.823 1.00 93.69 83 TRP A C 1
ATOM 654 O O . TRP A 1 83 ? 14.629 -11.967 -20.580 1.00 93.69 83 TRP A O 1
ATOM 664 N N . ARG A 1 84 ? 12.456 -11.493 -20.285 1.00 93.00 84 ARG A N 1
ATOM 665 C CA . ARG A 1 84 ? 12.104 -11.543 -21.710 1.00 93.00 84 ARG A CA 1
ATOM 666 C C . ARG A 1 84 ? 12.559 -10.327 -22.519 1.00 93.00 84 ARG A C 1
ATOM 668 O O . ARG A 1 84 ? 12.748 -10.465 -23.729 1.00 93.00 84 ARG A O 1
ATOM 675 N N . THR A 1 85 ? 12.683 -9.171 -21.869 1.00 92.00 85 THR A N 1
ATOM 676 C CA . THR A 1 85 ? 13.048 -7.879 -22.481 1.00 92.00 85 THR A CA 1
ATOM 677 C C . THR A 1 85 ? 14.515 -7.520 -22.272 1.00 92.00 85 THR A C 1
ATOM 679 O O . THR A 1 85 ? 14.952 -6.477 -22.749 1.00 92.00 85 THR A O 1
ATOM 682 N N . TYR A 1 86 ? 15.279 -8.362 -21.564 1.00 89.81 86 TYR A N 1
ATOM 683 C CA . TYR A 1 86 ? 16.700 -8.142 -21.336 1.00 89.81 86 TYR A CA 1
ATOM 684 C C . TYR A 1 86 ? 17.432 -7.954 -22.677 1.00 89.81 86 TYR A C 1
ATOM 686 O O . TYR A 1 86 ? 17.426 -8.871 -23.505 1.00 89.81 86 TYR A O 1
ATOM 694 N N . PRO A 1 87 ? 18.090 -6.800 -22.906 1.00 81.31 87 PRO A N 1
ATOM 695 C CA . PRO A 1 87 ? 18.655 -6.477 -24.213 1.00 81.31 87 PRO A CA 1
ATOM 696 C C . PRO A 1 87 ? 19.863 -7.351 -24.582 1.00 81.31 87 PRO A C 1
ATOM 698 O O . PRO A 1 87 ? 20.297 -7.326 -25.729 1.00 81.31 87 PRO A O 1
ATOM 701 N N . GLY A 1 88 ? 20.423 -8.145 -23.656 1.00 71.44 88 GLY A N 1
ATOM 702 C CA . GLY A 1 88 ? 21.420 -9.180 -23.976 1.00 71.44 88 GLY A CA 1
ATOM 703 C C . GLY A 1 88 ? 22.701 -8.668 -24.640 1.00 71.44 88 GLY A C 1
ATOM 704 O O . GLY A 1 88 ? 23.326 -9.409 -25.391 1.00 71.44 88 GLY A O 1
ATOM 705 N N . GLY A 1 89 ? 23.048 -7.391 -24.447 1.00 62.00 89 GLY A N 1
ATOM 706 C CA . GLY A 1 89 ? 24.146 -6.734 -25.168 1.00 62.00 89 GLY A CA 1
ATOM 707 C C . GLY A 1 89 ? 23.864 -6.455 -26.654 1.00 62.00 89 GLY A C 1
ATOM 708 O O . GLY A 1 89 ? 24.749 -5.976 -27.351 1.00 62.00 89 GLY A O 1
ATOM 709 N N . ARG A 1 90 ? 22.643 -6.717 -27.144 1.00 61.59 90 ARG A N 1
ATOM 710 C CA . ARG A 1 90 ? 22.183 -6.485 -28.529 1.00 61.59 90 ARG A CA 1
ATOM 711 C C . ARG A 1 90 ? 21.584 -5.092 -28.756 1.00 61.59 90 ARG A C 1
ATOM 713 O O . ARG A 1 90 ? 20.988 -4.856 -29.806 1.00 61.59 90 ARG A O 1
ATOM 720 N N . GLY A 1 91 ? 21.693 -4.192 -27.777 1.00 58.59 91 GLY A N 1
ATOM 721 C CA . GLY A 1 91 ? 21.166 -2.833 -27.889 1.00 58.59 91 GLY A CA 1
ATOM 722 C C . GLY A 1 91 ? 21.755 -2.143 -29.117 1.00 58.59 91 GLY A C 1
ATOM 723 O O . GLY A 1 91 ? 22.972 -2.146 -29.307 1.00 58.59 91 GLY A O 1
ATOM 724 N N . LYS A 1 92 ? 20.901 -1.576 -29.975 1.00 56.06 92 LYS A N 1
ATOM 725 C CA . LYS A 1 92 ? 21.377 -0.783 -31.110 1.00 56.06 92 LYS A CA 1
ATOM 726 C C . LYS A 1 92 ? 22.148 0.404 -30.542 1.00 56.06 92 LYS A C 1
ATOM 728 O O . LYS A 1 92 ? 21.591 1.202 -29.794 1.00 56.06 92 LYS A O 1
ATOM 733 N N . THR A 1 93 ? 23.426 0.513 -30.892 1.00 55.00 93 THR A N 1
ATOM 734 C CA . THR A 1 93 ? 24.312 1.622 -30.525 1.00 55.00 93 THR A CA 1
ATOM 735 C C . THR A 1 93 ? 23.927 2.873 -31.311 1.00 55.00 93 THR A C 1
ATOM 737 O O . THR A 1 93 ? 24.687 3.359 -32.144 1.00 55.00 93 THR A O 1
ATOM 740 N N . ILE A 1 94 ? 22.713 3.379 -31.112 1.00 55.44 94 ILE A N 1
ATOM 741 C CA . ILE A 1 94 ? 22.432 4.763 -31.467 1.00 55.44 94 ILE A CA 1
ATOM 742 C C . ILE A 1 94 ? 23.190 5.579 -30.413 1.00 55.44 94 ILE A C 1
ATOM 744 O O . ILE A 1 94 ? 22.953 5.347 -29.227 1.00 55.44 94 ILE A O 1
ATOM 748 N N . PRO A 1 95 ? 24.130 6.465 -30.786 1.00 53.44 95 PRO A N 1
ATOM 749 C CA . PRO A 1 95 ? 24.842 7.291 -29.823 1.00 53.44 95 PRO A CA 1
ATOM 750 C C . PRO A 1 95 ? 23.861 8.305 -29.229 1.00 53.44 95 PRO A C 1
ATOM 752 O O . PRO A 1 95 ? 23.716 9.428 -29.703 1.00 53.44 95 PRO A O 1
ATOM 755 N N . THR A 1 96 ? 23.122 7.884 -28.212 1.00 60.03 96 THR A N 1
ATOM 756 C CA . THR A 1 96 ? 22.379 8.768 -27.327 1.00 60.03 96 THR A CA 1
ATOM 757 C C . THR A 1 96 ? 23.341 9.296 -26.264 1.00 60.03 96 THR A C 1
ATOM 759 O O . THR A 1 96 ? 24.331 8.626 -25.950 1.00 60.03 96 THR A O 1
ATOM 762 N N . PRO A 1 97 ? 23.103 10.489 -25.689 1.00 61.78 97 PRO A N 1
ATOM 763 C CA . PRO A 1 97 ? 23.836 10.904 -24.497 1.00 61.78 97 PRO A CA 1
ATOM 764 C C . PRO A 1 97 ? 23.819 9.770 -23.461 1.00 61.78 97 PRO A C 1
ATOM 766 O O . PRO A 1 97 ? 22.800 9.097 -23.313 1.00 61.78 97 PRO A O 1
ATOM 769 N N . LEU A 1 98 ? 24.946 9.579 -22.760 1.00 64.25 98 LEU A N 1
ATOM 770 C CA . LEU A 1 98 ? 25.176 8.515 -21.763 1.00 64.25 98 LEU A CA 1
ATOM 771 C C . LEU A 1 98 ? 24.010 8.325 -20.774 1.00 64.25 98 LEU A C 1
ATOM 773 O O . LEU A 1 98 ? 23.835 7.236 -20.236 1.00 64.25 98 LEU A O 1
ATOM 777 N N . VAL A 1 99 ? 23.218 9.379 -20.539 1.00 77.25 99 VAL A N 1
ATOM 778 C CA . VAL A 1 99 ? 21.977 9.343 -19.767 1.00 77.25 99 VAL A CA 1
ATOM 779 C C . VAL A 1 99 ? 20.924 10.219 -20.455 1.00 77.25 99 VAL A C 1
ATOM 781 O O . VAL A 1 99 ? 21.126 11.420 -20.639 1.00 77.25 99 VAL A O 1
ATOM 784 N N . SER A 1 100 ? 19.777 9.641 -20.817 1.00 86.50 100 SER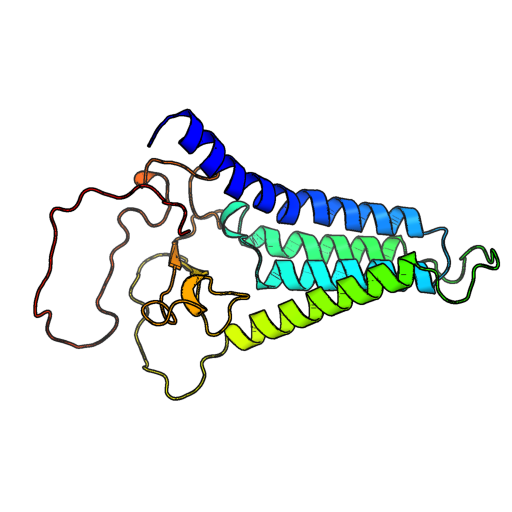 A N 1
ATOM 785 C CA . SER A 1 100 ? 18.624 10.393 -21.327 1.00 86.50 100 SER A CA 1
ATOM 786 C C . SER A 1 100 ? 17.840 11.069 -20.191 1.00 86.50 100 SER A C 1
ATOM 788 O O . SER A 1 100 ? 17.780 10.551 -19.074 1.00 86.50 100 SER A O 1
ATOM 790 N N . VAL A 1 101 ? 17.175 12.201 -20.466 1.00 88.75 101 VAL A N 1
ATOM 791 C CA . VAL A 1 101 ? 16.277 12.879 -19.496 1.00 88.75 101 VAL A CA 1
ATOM 792 C C . VAL A 1 101 ? 15.214 11.914 -18.959 1.00 88.75 101 VAL A C 1
ATOM 794 O O . VAL A 1 101 ? 14.866 11.936 -17.780 1.00 88.75 101 VAL A O 1
ATOM 797 N N . GLU A 1 102 ? 14.736 11.021 -19.822 1.00 88.44 102 GLU A N 1
ATOM 798 C CA . GLU A 1 102 ? 13.794 9.963 -19.476 1.00 88.44 102 GLU A CA 1
ATOM 799 C C . GLU A 1 102 ? 14.360 9.000 -18.420 1.00 88.44 102 GLU A C 1
ATOM 801 O O . GLU A 1 102 ? 13.689 8.728 -17.422 1.00 88.44 102 GLU A O 1
ATOM 806 N N . SER A 1 103 ? 15.603 8.541 -18.601 1.00 90.50 103 SER A N 1
ATOM 807 C CA . SER A 1 103 ? 16.289 7.657 -17.649 1.00 90.50 103 SER A CA 1
ATOM 808 C C . SER A 1 103 ? 16.494 8.336 -16.297 1.00 90.50 103 SER A C 1
ATOM 810 O O . SER A 1 103 ? 16.303 7.710 -15.251 1.00 90.50 103 SER A O 1
ATOM 812 N N . VAL A 1 104 ? 16.818 9.636 -16.295 1.00 93.62 104 VAL A N 1
ATOM 813 C CA . VAL A 1 104 ? 16.902 10.433 -15.060 1.00 93.62 104 VAL A CA 1
ATOM 814 C C . VAL A 1 104 ? 15.545 10.476 -14.362 1.00 93.62 104 VAL A C 1
ATOM 816 O O . VAL A 1 104 ? 15.454 10.151 -13.179 1.00 93.62 104 VAL A O 1
ATOM 819 N N . ALA A 1 105 ? 14.474 10.815 -15.085 1.00 94.69 105 ALA A N 1
ATOM 820 C CA . ALA A 1 105 ? 13.131 10.903 -14.518 1.00 94.69 105 ALA A CA 1
ATOM 821 C C . ALA A 1 105 ? 12.662 9.565 -13.919 1.00 94.69 105 ALA A C 1
ATOM 823 O O . ALA A 1 105 ? 12.153 9.530 -12.798 1.00 94.69 105 ALA A O 1
ATOM 824 N N . GLN A 1 106 ? 12.879 8.452 -14.624 1.00 95.00 106 GLN A N 1
ATOM 825 C CA . GLN A 1 106 ? 12.573 7.111 -14.117 1.00 95.00 106 GLN A CA 1
ATOM 826 C C . GLN A 1 106 ? 13.387 6.768 -12.870 1.00 95.00 106 GLN A C 1
ATOM 828 O O . GLN A 1 106 ? 12.835 6.238 -11.909 1.00 95.00 106 GLN A O 1
ATOM 833 N N . SER A 1 107 ? 14.676 7.105 -12.854 1.00 96.31 107 SER A N 1
ATOM 834 C CA . SER A 1 107 ? 15.548 6.847 -11.706 1.00 96.31 107 SER A CA 1
ATOM 835 C C . SER A 1 107 ? 15.120 7.652 -10.475 1.00 96.31 107 SER A C 1
ATOM 837 O O . SER A 1 107 ? 15.075 7.118 -9.365 1.00 96.31 107 SER A O 1
ATOM 839 N N . VAL A 1 108 ? 14.719 8.914 -10.656 1.00 97.75 108 VAL A N 1
ATOM 840 C CA . VAL A 1 108 ? 14.172 9.755 -9.578 1.00 97.75 108 VAL A CA 1
ATOM 841 C C . VAL A 1 108 ? 12.865 9.168 -9.039 1.00 97.75 108 VAL A C 1
ATOM 843 O O . VAL A 1 108 ? 12.719 9.003 -7.826 1.00 97.75 108 VAL A O 1
ATOM 846 N N . LEU A 1 109 ? 11.933 8.784 -9.918 1.00 98.06 109 LEU A N 1
ATOM 847 C CA . LEU A 1 109 ? 10.669 8.162 -9.513 1.00 98.06 109 LEU A CA 1
ATOM 848 C C . LEU A 1 109 ? 10.890 6.811 -8.814 1.00 98.06 109 LEU A C 1
ATOM 850 O O . LEU A 1 109 ? 10.310 6.567 -7.756 1.00 98.06 109 LEU A O 1
ATOM 854 N N . GLY A 1 110 ? 11.761 5.953 -9.348 1.00 98.44 110 GLY A N 1
ATOM 855 C CA . GLY A 1 110 ? 12.133 4.680 -8.727 1.00 98.44 110 GLY A CA 1
ATOM 856 C C . GLY A 1 110 ? 12.745 4.875 -7.340 1.00 98.44 110 GLY A C 1
ATOM 857 O O . GLY A 1 110 ? 12.377 4.186 -6.386 1.00 98.44 110 GLY A O 1
ATOM 858 N N . THR A 1 111 ? 13.590 5.894 -7.174 1.00 98.56 111 THR A N 1
ATOM 859 C CA . THR A 1 111 ? 14.153 6.265 -5.867 1.00 98.56 111 THR A CA 1
ATOM 860 C C . THR A 1 111 ? 13.056 6.706 -4.899 1.00 98.56 111 THR A C 1
ATOM 862 O O . THR A 1 111 ? 13.019 6.231 -3.763 1.00 98.56 111 THR A O 1
ATOM 865 N N . ALA A 1 112 ? 12.109 7.537 -5.345 1.00 98.00 112 ALA A N 1
ATOM 866 C CA . ALA A 1 112 ? 10.978 7.970 -4.526 1.00 98.00 112 ALA A CA 1
ATOM 867 C C . ALA A 1 112 ? 10.107 6.786 -4.061 1.00 98.00 112 ALA A C 1
ATOM 869 O O . ALA A 1 112 ? 9.795 6.680 -2.874 1.00 98.00 112 ALA A O 1
ATOM 870 N N . PHE A 1 113 ? 9.767 5.846 -4.950 1.00 98.00 113 PHE A N 1
ATOM 871 C CA . PHE A 1 113 ? 9.006 4.643 -4.577 1.00 98.00 113 PHE A CA 1
ATOM 872 C C . PHE A 1 113 ? 9.791 3.693 -3.671 1.00 98.00 113 PHE A C 1
ATOM 874 O O . PHE A 1 113 ? 9.221 3.102 -2.750 1.00 98.00 113 PHE A O 1
ATOM 881 N N . THR A 1 114 ? 11.105 3.589 -3.860 1.00 98.44 114 THR A N 1
ATOM 882 C CA . THR A 1 114 ? 11.979 2.834 -2.954 1.00 98.44 114 THR A CA 1
ATOM 883 C C . THR A 1 114 ? 11.966 3.456 -1.558 1.00 98.44 114 THR A C 1
ATOM 885 O O . THR A 1 114 ? 11.741 2.752 -0.573 1.00 98.44 114 THR A O 1
ATOM 888 N N . ALA A 1 115 ? 12.105 4.781 -1.457 1.00 97.31 115 ALA A N 1
ATOM 889 C CA . ALA A 1 115 ? 12.017 5.500 -0.189 1.00 97.31 115 ALA A CA 1
ATOM 890 C C . ALA A 1 115 ? 10.651 5.290 0.486 1.00 97.31 115 ALA A C 1
ATOM 892 O O . ALA A 1 115 ? 10.597 4.967 1.673 1.00 97.31 115 ALA A O 1
ATOM 893 N N . MET A 1 116 ? 9.548 5.375 -0.266 1.00 96.19 116 MET A N 1
ATOM 894 C CA . MET A 1 116 ? 8.208 5.085 0.257 1.00 96.19 116 MET A CA 1
ATOM 895 C C . MET A 1 116 ? 8.054 3.632 0.721 1.00 96.19 116 MET A C 1
ATOM 897 O O . MET A 1 116 ? 7.435 3.390 1.755 1.00 96.19 116 MET A O 1
ATOM 901 N N . THR A 1 117 ? 8.659 2.667 0.024 1.00 97.38 117 THR A N 1
ATOM 902 C CA . THR A 1 117 ? 8.682 1.255 0.443 1.00 97.38 117 THR A CA 1
ATOM 903 C C . THR A 1 117 ? 9.414 1.095 1.771 1.00 97.38 117 THR A C 1
ATOM 905 O O . THR A 1 117 ? 8.902 0.460 2.693 1.00 97.38 117 THR A O 1
ATOM 908 N N . VAL A 1 118 ? 10.584 1.723 1.914 1.00 96.81 118 VAL A N 1
ATOM 909 C CA . VAL A 1 118 ? 11.351 1.720 3.167 1.00 96.81 118 VAL A CA 1
ATOM 910 C C . VAL A 1 118 ? 10.549 2.366 4.298 1.00 96.81 118 VAL A C 1
ATOM 912 O O . VAL A 1 118 ? 10.501 1.813 5.398 1.00 96.81 118 VAL A O 1
ATOM 915 N N . LEU A 1 119 ? 9.882 3.496 4.048 1.00 94.81 119 LEU A N 1
ATOM 916 C CA . LEU A 1 119 ? 9.012 4.149 5.030 1.00 94.81 119 LEU A CA 1
ATOM 917 C C . LEU A 1 119 ? 7.839 3.251 5.435 1.00 94.81 119 LEU A C 1
ATOM 919 O O . LEU A 1 119 ? 7.573 3.117 6.627 1.00 94.81 119 LEU A O 1
ATOM 923 N N . ALA A 1 120 ? 7.194 2.582 4.478 1.00 95.12 120 ALA A N 1
ATOM 924 C CA . ALA A 1 120 ? 6.099 1.654 4.738 1.00 95.12 120 ALA A CA 1
ATOM 925 C C . ALA A 1 120 ? 6.549 0.454 5.589 1.00 95.12 120 ALA A C 1
ATOM 927 O O . ALA A 1 120 ? 5.89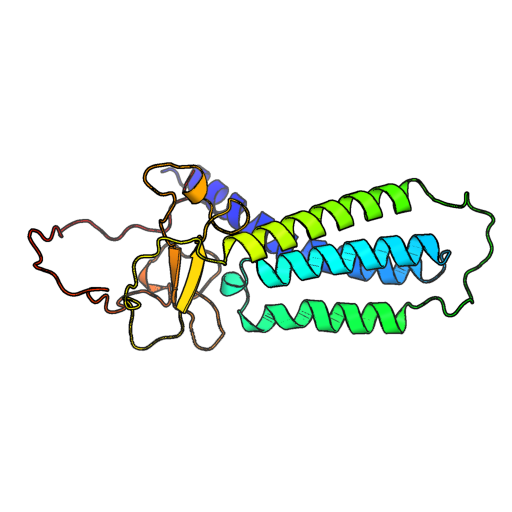0 0.105 6.568 1.00 95.12 120 ALA A O 1
ATOM 928 N N . LEU A 1 121 ? 7.701 -0.144 5.272 1.00 95.69 121 LEU A N 1
ATOM 929 C CA . LEU A 1 121 ? 8.280 -1.245 6.047 1.00 95.69 121 LEU A CA 1
ATOM 930 C C . LEU A 1 121 ? 8.691 -0.803 7.456 1.00 95.69 121 LEU A C 1
ATOM 932 O O . LEU A 1 121 ? 8.414 -1.505 8.428 1.00 95.69 121 LEU A O 1
ATOM 936 N N . ARG A 1 122 ? 9.314 0.374 7.593 1.00 94.38 122 ARG A N 1
ATOM 937 C CA . ARG A 1 122 ? 9.657 0.956 8.901 1.00 94.38 122 ARG A CA 1
ATOM 938 C C . ARG A 1 122 ? 8.409 1.272 9.722 1.00 94.38 122 ARG A C 1
ATOM 940 O O . ARG A 1 122 ? 8.418 1.031 10.922 1.00 94.38 122 ARG A O 1
ATOM 947 N N . GLY A 1 123 ? 7.345 1.763 9.087 1.00 92.50 123 GLY A N 1
ATOM 948 C CA . GLY A 1 123 ? 6.071 2.074 9.733 1.00 92.50 123 GLY A CA 1
ATOM 949 C C . GLY A 1 123 ? 5.339 0.847 10.279 1.00 92.50 123 GLY A C 1
ATOM 950 O O . GLY A 1 123 ? 4.548 0.985 11.203 1.00 92.50 123 GLY A O 1
ATOM 951 N N . ARG A 1 124 ? 5.620 -0.355 9.763 1.00 91.69 124 ARG A N 1
ATOM 952 C CA . ARG A 1 124 ? 5.055 -1.615 10.281 1.00 91.69 124 ARG A CA 1
ATOM 953 C C . ARG A 1 124 ? 5.758 -2.141 11.523 1.00 91.69 124 ARG A C 1
ATOM 955 O O . ARG A 1 124 ? 5.235 -3.036 12.176 1.00 91.69 124 ARG A O 1
ATOM 962 N N . LYS A 1 125 ? 6.943 -1.620 11.838 1.00 90.38 125 LYS A N 1
ATOM 963 C CA . LYS A 1 125 ? 7.663 -1.993 13.051 1.00 90.38 125 LYS A CA 1
ATOM 964 C C . LYS A 1 125 ? 7.171 -1.130 14.202 1.00 90.38 125 LYS A C 1
ATOM 966 O O . LYS A 1 125 ? 7.225 0.099 14.127 1.00 90.38 125 LYS A O 1
ATOM 971 N N . ALA A 1 126 ? 6.722 -1.782 15.266 1.00 83.88 126 ALA A N 1
ATOM 972 C CA . ALA A 1 126 ? 6.435 -1.099 16.512 1.00 83.88 126 ALA A CA 1
ATOM 973 C C . ALA A 1 126 ? 7.738 -0.535 17.107 1.00 83.88 126 ALA A C 1
ATOM 975 O O . ALA A 1 126 ? 8.806 -1.138 16.977 1.00 83.88 126 ALA A O 1
ATOM 976 N N . ARG A 1 127 ? 7.659 0.645 17.725 1.00 81.44 127 ARG A N 1
ATOM 977 C CA . ARG A 1 127 ? 8.771 1.259 18.461 1.00 81.44 127 ARG A CA 1
ATOM 978 C C . ARG A 1 127 ? 8.415 1.230 19.939 1.00 81.44 127 ARG A C 1
ATOM 980 O O . ARG A 1 127 ? 7.320 1.654 20.287 1.00 81.44 127 ARG A O 1
ATOM 987 N N . ALA A 1 128 ? 9.319 0.717 20.770 1.00 77.50 128 ALA A N 1
ATOM 988 C CA . ALA A 1 128 ? 9.116 0.657 22.212 1.00 77.50 128 ALA A CA 1
ATOM 989 C C . ALA A 1 128 ? 8.929 2.070 22.813 1.00 77.50 128 ALA A C 1
ATOM 991 O O . ALA A 1 128 ? 9.544 3.017 22.308 1.00 77.50 128 ALA A O 1
ATOM 992 N N . PRO A 1 129 ? 8.127 2.214 23.885 1.00 84.31 129 PRO A N 1
ATOM 993 C CA . PRO A 1 129 ? 7.386 1.156 24.582 1.00 84.31 129 PRO A CA 1
ATOM 994 C C . PRO A 1 129 ? 6.129 0.716 23.813 1.00 84.31 129 PRO A C 1
ATOM 996 O O . PRO A 1 129 ? 5.425 1.533 23.225 1.00 84.31 129 PRO A O 1
ATOM 999 N N . VAL A 1 130 ? 5.863 -0.591 23.810 1.00 84.69 130 VAL A N 1
ATOM 1000 C CA . VAL A 1 130 ? 4.673 -1.193 23.192 1.00 84.69 130 VAL A CA 1
ATOM 1001 C C . VAL A 1 130 ? 3.773 -1.754 24.284 1.00 84.69 130 VAL A C 1
ATOM 1003 O O . VAL A 1 130 ? 4.274 -2.310 25.258 1.00 84.69 130 VAL A O 1
ATOM 1006 N N . LEU A 1 131 ? 2.460 -1.601 24.122 1.00 86.38 131 LEU A N 1
ATOM 1007 C CA . LEU A 1 131 ? 1.483 -2.319 24.932 1.00 86.38 131 LEU A CA 1
ATOM 1008 C C . LEU A 1 131 ? 1.176 -3.640 24.230 1.00 86.38 131 LEU A C 1
ATOM 1010 O O . LEU A 1 131 ? 0.807 -3.628 23.053 1.00 86.38 131 LEU A O 1
ATOM 1014 N N . ASP A 1 132 ? 1.359 -4.752 24.934 1.00 88.88 132 ASP A N 1
ATOM 1015 C CA . ASP A 1 132 ? 1.028 -6.070 24.405 1.00 88.88 132 ASP A CA 1
ATOM 1016 C C . ASP A 1 132 ? -0.477 -6.313 24.560 1.00 88.88 132 ASP A C 1
ATOM 1018 O O . ASP A 1 132 ? -1.005 -6.348 25.671 1.00 88.88 132 ASP A O 1
ATOM 1022 N N . LEU A 1 133 ? -1.174 -6.388 23.429 1.00 91.06 133 LEU A N 1
ATOM 1023 C CA . LEU A 1 133 ? -2.622 -6.526 23.344 1.00 91.06 133 LEU A CA 1
ATOM 1024 C C . LEU A 1 133 ? -2.948 -7.758 22.507 1.00 91.06 133 LEU A C 1
ATOM 1026 O O . LEU A 1 133 ? -2.420 -7.931 21.405 1.00 91.06 133 LEU A O 1
ATOM 1030 N N . ALA A 1 134 ? -3.877 -8.577 22.990 1.00 93.56 134 ALA A N 1
ATOM 1031 C CA . ALA A 1 134 ? -4.444 -9.649 22.196 1.00 93.56 134 ALA A CA 1
ATOM 1032 C C . ALA A 1 134 ? -5.206 -9.068 20.998 1.00 93.56 134 ALA A C 1
ATOM 1034 O O . ALA A 1 134 ? -5.839 -8.012 21.068 1.00 93.56 134 ALA A O 1
ATOM 1035 N N . PHE A 1 135 ? -5.167 -9.773 19.870 1.00 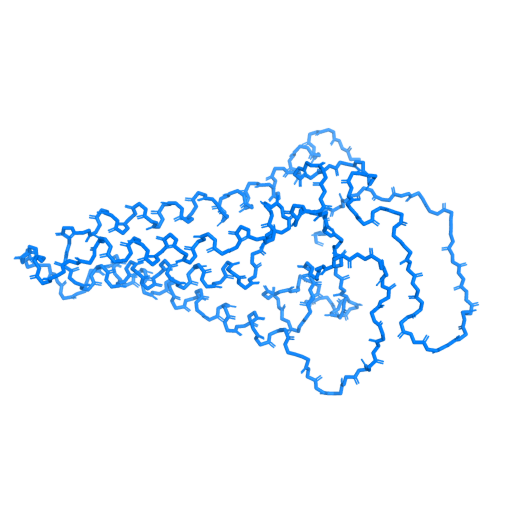94.12 135 PHE A N 1
ATOM 1036 C CA . PHE A 1 135 ? -5.922 -9.360 18.698 1.00 94.12 135 PHE A CA 1
ATOM 1037 C C . PHE A 1 135 ? -7.438 -9.535 18.952 1.00 94.12 135 PHE A C 1
ATOM 1039 O O . PHE A 1 135 ? -7.864 -10.643 19.287 1.00 94.12 135 PHE A O 1
ATOM 1046 N N . PRO A 1 136 ? -8.268 -8.483 18.794 1.00 94.69 136 PRO A N 1
ATOM 1047 C CA . PRO A 1 136 ? -9.632 -8.460 19.333 1.00 94.69 136 PRO A CA 1
ATOM 1048 C C . PRO A 1 136 ? -10.692 -9.120 18.438 1.00 94.69 136 PRO A C 1
ATOM 1050 O O . PRO A 1 136 ? -11.870 -9.072 18.767 1.00 94.69 136 PRO A O 1
ATOM 1053 N N . LEU A 1 137 ? -10.325 -9.711 17.297 1.00 95.75 137 LEU A N 1
ATOM 1054 C CA . LEU A 1 137 ? -11.267 -10.363 16.377 1.00 95.75 137 LEU A CA 1
ATOM 1055 C C . LEU A 1 137 ? -10.934 -11.852 16.234 1.00 95.75 137 LEU A C 1
ATOM 1057 O O . LEU A 1 137 ? -9.763 -12.231 16.175 1.00 95.75 137 LEU A O 1
ATOM 1061 N N . ARG A 1 138 ? -11.963 -12.702 16.142 1.00 92.44 138 ARG A N 1
ATOM 1062 C CA . ARG A 1 138 ? -11.823 -14.170 16.121 1.00 92.44 138 ARG A CA 1
ATOM 1063 C C . ARG A 1 138 ? -12.410 -14.811 14.862 1.00 92.44 138 ARG A C 1
ATOM 1065 O O . ARG A 1 138 ? -13.221 -14.216 14.161 1.00 92.44 138 ARG A O 1
ATOM 1072 N N . GLY A 1 139 ? -11.985 -16.046 14.579 1.00 89.25 139 GLY A N 1
ATOM 1073 C CA . GLY A 1 139 ? -12.640 -16.928 13.600 1.00 89.25 139 GLY A CA 1
ATOM 1074 C C . GLY A 1 139 ? -12.482 -16.544 12.124 1.00 89.25 139 GLY A C 1
ATOM 1075 O O . GLY A 1 139 ? -13.254 -17.016 11.293 1.00 89.25 139 GLY A O 1
ATOM 1076 N N . GLY A 1 140 ? -11.503 -15.705 11.773 1.00 92.75 140 GLY A N 1
ATOM 1077 C CA . GLY A 1 140 ? -11.354 -15.192 10.411 1.00 92.75 140 GLY A CA 1
ATOM 1078 C C . GLY A 1 140 ? -9.919 -14.876 10.003 1.00 92.75 140 GLY A C 1
ATOM 1079 O O . GLY A 1 140 ? -8.982 -14.949 10.796 1.00 92.75 140 GLY A O 1
ATOM 1080 N N . THR A 1 141 ? -9.751 -14.521 8.728 1.00 95.19 141 THR A N 1
ATOM 1081 C CA . THR A 1 141 ? -8.507 -13.943 8.212 1.00 95.19 141 THR A CA 1
ATOM 1082 C C . THR A 1 141 ? -8.642 -12.433 8.203 1.00 95.19 141 THR A C 1
ATOM 1084 O O . THR A 1 141 ? -9.504 -11.889 7.513 1.00 95.19 141 THR A O 1
ATOM 1087 N N . PHE A 1 142 ? -7.769 -11.759 8.942 1.00 95.12 142 PHE A N 1
ATOM 1088 C CA . PHE A 1 142 ? -7.819 -10.314 9.092 1.00 95.12 142 PHE A CA 1
ATOM 1089 C C . PHE A 1 142 ? -6.594 -9.643 8.484 1.00 95.12 142 PHE A C 1
ATOM 1091 O O . PHE A 1 142 ? -5.502 -10.207 8.421 1.00 95.12 142 PHE A O 1
ATOM 1098 N N . GLN A 1 143 ? -6.787 -8.411 8.035 1.00 93.62 143 GLN A N 1
ATOM 1099 C CA . GLN A 1 143 ? -5.743 -7.554 7.507 1.00 93.62 143 GLN A CA 1
ATOM 1100 C C . GLN A 1 143 ? -5.882 -6.158 8.103 1.00 93.62 143 GLN A C 1
ATOM 1102 O O . GLN A 1 143 ? -6.963 -5.577 8.099 1.00 93.62 143 GLN A O 1
ATOM 1107 N N . VAL A 1 144 ? -4.765 -5.583 8.539 1.00 93.38 144 VAL A N 1
ATOM 1108 C CA . VAL A 1 144 ? -4.694 -4.156 8.861 1.00 93.38 144 VAL A CA 1
ATOM 1109 C C . VAL A 1 144 ? -4.625 -3.373 7.548 1.00 93.38 144 VAL A C 1
ATOM 1111 O O . VAL A 1 144 ? -3.651 -3.486 6.802 1.00 93.38 144 VAL A O 1
ATOM 1114 N N . GLY A 1 145 ? -5.691 -2.635 7.239 1.00 91.38 145 GLY A N 1
ATOM 1115 C CA . GLY A 1 145 ? -5.793 -1.774 6.061 1.00 91.38 145 GLY A CA 1
ATOM 1116 C C . GLY A 1 145 ? -5.129 -0.413 6.265 1.00 91.38 145 GLY A C 1
ATOM 1117 O O . GLY A 1 145 ? -4.462 0.075 5.357 1.00 91.38 145 GLY A O 1
ATOM 1118 N N . GLN A 1 146 ? -5.280 0.167 7.456 1.00 92.25 146 GLN A N 1
ATOM 1119 C CA . GLN A 1 146 ? -4.570 1.364 7.910 1.00 92.25 146 GLN A CA 1
ATOM 1120 C C . GLN A 1 146 ? -4.030 1.088 9.305 1.00 92.25 146 GLN A C 1
ATOM 1122 O O . GLN A 1 146 ? -4.777 0.674 10.186 1.00 92.25 146 GLN A O 1
ATOM 1127 N N . GLY A 1 147 ? -2.731 1.272 9.503 1.00 92.25 147 GLY A N 1
ATOM 1128 C CA . GLY A 1 147 ? -2.108 1.038 10.797 1.00 92.25 147 GLY A CA 1
ATOM 1129 C C . GLY A 1 147 ? -0.591 1.094 10.739 1.00 92.25 147 GLY A C 1
ATOM 1130 O O . GLY A 1 147 ? 0.025 0.964 9.679 1.00 92.25 147 GLY A O 1
ATOM 1131 N N . GLY A 1 148 ? 0.019 1.327 11.896 1.00 91.75 148 GLY A N 1
ATOM 1132 C CA . GLY A 1 148 ? 1.460 1.514 12.027 1.00 91.75 148 GLY A CA 1
ATOM 1133 C C . GLY A 1 148 ? 1.885 2.976 12.172 1.00 91.75 148 GLY A C 1
ATOM 1134 O O . GLY A 1 148 ? 1.077 3.903 12.228 1.00 91.75 148 GLY A O 1
ATOM 1135 N N . ALA A 1 149 ? 3.196 3.167 12.256 1.00 90.88 149 ALA A N 1
ATOM 1136 C CA . ALA A 1 149 ? 3.854 4.386 12.710 1.00 90.88 149 ALA A CA 1
ATOM 1137 C C . ALA A 1 149 ? 4.358 5.287 11.564 1.00 90.88 149 ALA A C 1
ATOM 1139 O O . ALA A 1 149 ? 5.400 5.933 11.685 1.00 90.88 149 ALA A O 1
ATOM 1140 N N . SER A 1 150 ? 3.675 5.304 10.415 1.00 90.56 150 SER A N 1
ATOM 1141 C CA . SER A 1 150 ? 4.007 6.232 9.327 1.00 90.56 150 SER A CA 1
ATOM 1142 C C . SER A 1 150 ? 2.807 6.530 8.433 1.00 90.56 150 SER A C 1
ATOM 1144 O O . SER A 1 150 ? 1.949 5.670 8.237 1.00 90.56 150 SER A O 1
ATOM 1146 N N . ARG A 1 151 ? 2.819 7.703 7.788 1.00 90.31 151 ARG A N 1
ATOM 1147 C CA . ARG A 1 151 ? 1.800 8.104 6.799 1.00 90.31 151 ARG A CA 1
ATOM 1148 C C . ARG A 1 151 ? 1.728 7.182 5.576 1.00 90.31 151 ARG A C 1
ATOM 1150 O O . ARG A 1 151 ? 0.721 7.178 4.887 1.00 90.31 151 ARG A O 1
ATOM 1157 N N . ALA A 1 152 ? 2.779 6.404 5.302 1.00 89.25 152 ALA A N 1
ATOM 1158 C CA . ALA A 1 152 ? 2.819 5.495 4.157 1.00 89.25 152 ALA A CA 1
ATOM 1159 C C . ALA A 1 152 ? 1.908 4.262 4.324 1.00 89.25 152 ALA A C 1
ATOM 1161 O O . ALA A 1 152 ? 1.571 3.622 3.334 1.00 89.25 152 ALA A O 1
ATOM 1162 N N . VAL A 1 153 ? 1.544 3.906 5.562 1.00 91.44 153 VAL A N 1
ATOM 1163 C CA . VAL A 1 153 ? 0.713 2.723 5.880 1.00 91.44 153 VAL A CA 1
ATOM 1164 C C . VAL A 1 153 ? -0.461 3.034 6.809 1.00 91.44 153 VAL A C 1
ATOM 1166 O O . VAL A 1 153 ? -1.300 2.168 7.038 1.00 91.44 153 VAL A O 1
ATOM 1169 N N . ASN A 1 154 ? -0.517 4.250 7.355 1.00 92.19 154 ASN A N 1
ATOM 1170 C CA . ASN A 1 154 ? -1.572 4.688 8.252 1.00 92.19 154 ASN A CA 1
ATOM 1171 C C . ASN A 1 154 ? -1.942 6.150 7.991 1.00 92.19 154 ASN A C 1
ATOM 1173 O O . ASN A 1 154 ? -1.206 7.064 8.374 1.00 92.19 154 ASN A O 1
ATOM 1177 N N . TYR A 1 155 ? -3.104 6.366 7.384 1.00 89.81 155 TYR A N 1
ATOM 1178 C CA . TYR A 1 155 ? -3.685 7.691 7.190 1.00 89.81 155 TYR A CA 1
ATOM 1179 C C . TYR A 1 155 ? -3.880 8.440 8.515 1.00 89.81 155 TYR A C 1
ATOM 1181 O O . TYR A 1 155 ? -3.626 9.640 8.609 1.00 89.81 155 TYR A O 1
ATOM 1189 N N . HIS A 1 156 ? -4.241 7.719 9.577 1.00 90.50 156 HIS A N 1
ATOM 1190 C CA . HIS A 1 156 ? -4.514 8.307 10.886 1.00 90.50 156 HIS A CA 1
ATOM 1191 C C . HIS A 1 156 ? -3.260 8.823 11.595 1.00 90.50 156 HIS A C 1
ATOM 1193 O O . HIS A 1 156 ? -3.359 9.613 12.530 1.00 90.50 156 HIS A O 1
ATOM 1199 N N . PHE A 1 157 ? -2.061 8.446 11.135 1.00 91.06 157 PHE A N 1
ATOM 1200 C CA . PHE A 1 157 ? -0.793 8.777 11.793 1.00 91.06 157 PHE A CA 1
ATOM 1201 C C . PHE A 1 157 ? -0.571 10.289 11.997 1.00 91.06 157 PHE A C 1
ATOM 1203 O O . PHE A 1 157 ? 0.079 10.710 12.962 1.00 91.06 157 PHE A O 1
ATOM 1210 N N . SER A 1 158 ? -1.098 11.123 11.093 1.00 90.19 158 SER A N 1
ATOM 1211 C CA . SER A 1 158 ? -1.009 12.585 11.189 1.00 90.19 158 SER A CA 1
ATOM 1212 C C . SER A 1 158 ? -1.934 13.202 12.234 1.00 90.19 158 SER A C 1
ATOM 1214 O O . SER A 1 158 ? -1.655 14.315 12.670 1.00 90.19 158 SER A O 1
ATOM 1216 N N . HIS A 1 159 ? -2.989 12.504 12.652 1.00 91.62 159 HIS A N 1
ATOM 1217 C CA . HIS A 1 159 ? -3.985 13.003 13.594 1.00 91.62 159 HIS A CA 1
ATOM 1218 C C . HIS A 1 159 ? -3.615 12.562 15.015 1.00 91.62 159 HIS A C 1
ATOM 1220 O O . HIS A 1 159 ? -3.659 11.367 15.297 1.00 91.62 159 HIS A O 1
ATOM 1226 N N . PRO A 1 160 ? -3.244 13.474 15.938 1.00 90.81 160 PRO A N 1
ATOM 1227 C CA . PRO A 1 160 ? -2.726 13.089 17.253 1.00 90.81 160 PRO A CA 1
ATOM 1228 C C . PRO A 1 160 ? -3.633 12.131 18.038 1.00 90.81 160 PRO A C 1
ATOM 1230 O O . PRO A 1 160 ? -3.133 11.171 18.616 1.00 90.81 160 PRO A O 1
ATOM 1233 N N . SER A 1 161 ? -4.952 12.338 17.995 1.00 92.25 161 SER A N 1
ATOM 1234 C CA . SER A 1 161 ? -5.942 11.496 18.682 1.00 92.25 161 SER A CA 1
ATOM 1235 C C . SER A 1 161 ? -6.163 10.125 18.035 1.00 92.25 161 SER A C 1
ATOM 1237 O O . SER A 1 161 ? -6.672 9.223 18.688 1.00 92.25 161 SER A O 1
ATOM 1239 N N . GLN A 1 162 ? -5.783 9.954 16.766 1.00 90.62 162 GLN A N 1
ATOM 1240 C CA . GLN A 1 162 ? -5.991 8.724 15.995 1.00 90.62 162 GLN A CA 1
ATOM 1241 C C . GLN A 1 162 ? -4.668 8.101 15.533 1.00 90.62 162 GLN A C 1
ATOM 1243 O O . GLN A 1 162 ? -4.667 7.132 14.784 1.00 90.62 162 GLN A O 1
ATOM 1248 N N . ARG A 1 163 ? -3.515 8.605 15.989 1.00 90.69 163 ARG A N 1
ATOM 1249 C CA . ARG A 1 163 ? -2.192 8.198 15.484 1.00 90.69 163 ARG A CA 1
ATOM 1250 C C . ARG A 1 163 ? -1.942 6.688 15.547 1.00 90.69 163 ARG A C 1
ATOM 1252 O O . ARG A 1 163 ? -1.203 6.160 14.718 1.00 90.69 163 ARG A O 1
ATOM 1259 N N . TYR A 1 164 ? -2.550 6.021 16.523 1.00 88.81 164 TYR A N 1
ATOM 1260 C CA . TYR A 1 164 ? -2.453 4.579 16.751 1.00 88.81 164 TYR A CA 1
ATOM 1261 C C . TYR A 1 164 ? -3.730 3.817 16.367 1.00 88.81 164 TYR A C 1
ATOM 1263 O O . TYR A 1 164 ? -3.834 2.628 16.649 1.00 88.81 164 TYR A O 1
ATOM 1271 N N . ALA A 1 165 ? -4.696 4.486 15.730 1.00 91.12 165 ALA A N 1
ATOM 1272 C CA . ALA A 1 165 ? -5.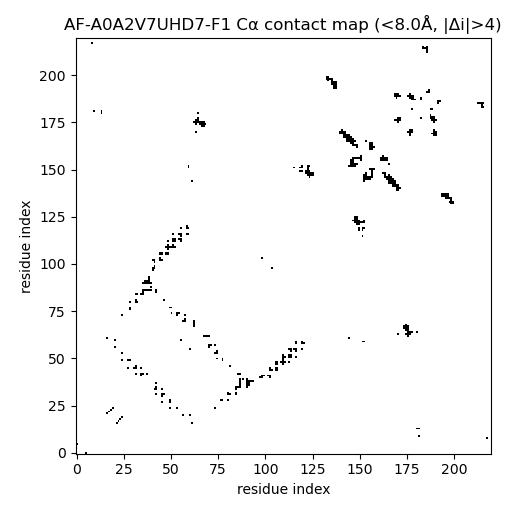907 3.854 15.235 1.00 91.12 165 ALA A CA 1
ATOM 1273 C C . ALA A 1 165 ? -5.572 2.825 14.149 1.00 91.12 165 ALA A C 1
ATOM 1275 O O . ALA A 1 165 ? -4.630 2.998 13.365 1.00 91.12 165 ALA A O 1
ATOM 1276 N N . LEU A 1 166 ? -6.366 1.756 14.131 1.00 91.81 166 LEU A N 1
ATOM 1277 C CA . LEU A 1 166 ? -6.248 0.648 13.198 1.00 91.81 166 LEU A CA 1
ATOM 1278 C C . LEU A 1 166 ? -7.556 0.495 12.429 1.00 91.81 166 LEU A C 1
ATOM 1280 O O . LEU A 1 166 ? -8.610 0.294 13.030 1.00 91.81 166 LEU A O 1
ATOM 1284 N N . ASP A 1 167 ? -7.465 0.487 11.104 1.00 92.88 167 ASP A N 1
ATOM 1285 C CA . ASP A 1 167 ? -8.551 0.006 10.257 1.00 92.88 167 ASP A CA 1
ATOM 1286 C C . ASP A 1 167 ? -8.321 -1.485 10.019 1.00 92.88 167 ASP A C 1
ATOM 1288 O O . ASP A 1 167 ? -7.406 -1.877 9.286 1.00 92.88 167 ASP A O 1
ATOM 1292 N N . VAL A 1 168 ? -9.146 -2.328 10.636 1.00 94.81 168 VAL A N 1
ATOM 1293 C CA . VAL A 1 168 ? -9.062 -3.783 10.485 1.00 94.81 168 VAL A CA 1
ATOM 1294 C C . VAL A 1 168 ? -10.109 -4.268 9.489 1.00 94.81 168 VAL A C 1
ATOM 1296 O O . VAL A 1 168 ? -11.275 -3.888 9.537 1.00 94.81 168 VAL A O 1
ATOM 1299 N N . LEU A 1 169 ? -9.680 -5.116 8.561 1.00 94.88 169 LEU A N 1
ATOM 1300 C CA . LEU A 1 169 ? -10.500 -5.709 7.515 1.00 94.88 169 LEU A CA 1
ATOM 1301 C C . LEU A 1 169 ? -10.569 -7.217 7.742 1.00 94.88 169 LEU A C 1
ATOM 1303 O O . LEU A 1 169 ? -9.532 -7.855 7.895 1.00 94.88 169 LEU A O 1
ATOM 1307 N N . SER A 1 170 ? -11.762 -7.800 7.693 1.00 96.31 170 SER A N 1
ATOM 1308 C CA . SER A 1 170 ? -11.913 -9.243 7.479 1.00 96.31 170 SER A CA 1
ATOM 1309 C C . SER A 1 170 ? -11.840 -9.532 5.981 1.00 96.31 170 SER A C 1
ATOM 1311 O O . SER A 1 170 ? -12.335 -8.744 5.168 1.00 96.31 170 SER A O 1
ATOM 1313 N N . LEU A 1 171 ? -11.209 -10.641 5.610 1.00 96.50 171 LEU A N 1
ATOM 1314 C CA . LEU A 1 171 ? -11.095 -11.106 4.236 1.00 96.50 171 LEU A CA 1
ATOM 1315 C C . LEU A 1 171 ? -11.925 -12.377 4.049 1.00 96.50 171 LEU A C 1
ATOM 1317 O O . LEU A 1 171 ? -11.858 -13.308 4.848 1.00 96.50 171 LEU A O 1
ATOM 1321 N N . ASN A 1 172 ? -12.683 -12.433 2.956 1.00 94.69 172 ASN A N 1
ATOM 1322 C CA . ASN A 1 172 ? -13.355 -13.661 2.542 1.00 94.69 172 ASN A CA 1
ATOM 1323 C C . ASN A 1 172 ? -12.350 -14.684 1.966 1.00 94.69 172 ASN A C 1
ATOM 1325 O O . ASN A 1 172 ? -11.156 -14.411 1.845 1.00 94.69 172 ASN A O 1
ATOM 1329 N N . ARG A 1 173 ? -12.840 -15.857 1.541 1.00 92.94 173 ARG A N 1
ATOM 1330 C CA . ARG A 1 173 ? -12.009 -16.936 0.961 1.00 92.94 173 ARG A CA 1
ATOM 1331 C C . ARG A 1 173 ? -11.210 -16.528 -0.287 1.00 92.94 173 ARG A C 1
ATOM 1333 O O . ARG A 1 173 ? -10.230 -17.185 -0.609 1.00 92.94 173 ARG A O 1
ATOM 1340 N N . LEU A 1 174 ? -11.608 -15.457 -0.976 1.00 93.62 174 LEU A N 1
ATOM 1341 C CA . LEU A 1 174 ? -10.893 -14.903 -2.133 1.00 93.62 174 LEU A CA 1
ATOM 1342 C C . LEU A 1 174 ? -9.859 -13.835 -1.731 1.00 93.62 174 LEU A C 1
ATOM 1344 O O . LEU A 1 174 ? -9.234 -13.215 -2.590 1.00 93.62 174 LEU A O 1
ATOM 1348 N N . GLY A 1 175 ? -9.690 -13.570 -0.434 1.00 95.06 175 GLY A N 1
ATOM 1349 C CA . GLY A 1 175 ? -8.808 -12.519 0.061 1.00 95.06 175 GLY A CA 1
ATOM 1350 C C . GLY A 1 175 ? -9.355 -11.106 -0.169 1.00 95.06 175 GLY A C 1
ATOM 1351 O O . GLY A 1 175 ? -8.569 -10.162 -0.230 1.00 95.06 175 GLY A O 1
ATOM 1352 N N . ILE A 1 176 ? -10.673 -10.953 -0.347 1.00 95.44 176 ILE A N 1
ATOM 1353 C CA . ILE A 1 176 ? -11.341 -9.675 -0.641 1.00 95.44 176 ILE A CA 1
ATOM 1354 C C . ILE A 1 176 ? -12.162 -9.235 0.578 1.00 95.44 176 ILE A C 1
ATOM 1356 O O . ILE A 1 176 ? -12.804 -10.055 1.235 1.00 95.44 176 ILE A O 1
ATOM 1360 N N . ARG A 1 177 ? -12.176 -7.930 0.877 1.00 95.19 177 ARG A N 1
ATOM 1361 C CA . ARG A 1 177 ? -12.856 -7.374 2.066 1.00 95.19 177 ARG A CA 1
ATOM 1362 C C . ARG A 1 177 ? -14.380 -7.292 1.969 1.00 95.19 177 ARG A C 1
ATOM 1364 O O . ARG A 1 177 ? -15.049 -7.117 2.983 1.00 95.19 177 ARG A O 1
ATOM 1371 N N . ALA A 1 178 ? -14.936 -7.306 0.762 1.00 94.81 178 ALA A N 1
ATOM 1372 C CA . ALA A 1 178 ? -16.362 -7.105 0.540 1.00 94.81 178 ALA A CA 1
ATOM 1373 C C . ALA A 1 178 ? -16.837 -7.744 -0.769 1.00 94.81 178 ALA A C 1
ATOM 1375 O O . ALA A 1 178 ? -16.074 -7.899 -1.720 1.00 94.81 178 ALA A O 1
ATOM 1376 N N . GLN A 1 179 ? -18.124 -8.070 -0.837 1.00 93.12 179 GLN A N 1
ATOM 1377 C CA . GLN A 1 179 ? -18.796 -8.394 -2.088 1.00 93.12 179 GLN A CA 1
ATOM 1378 C C . GLN A 1 179 ? -19.026 -7.093 -2.861 1.00 93.12 179 GLN A C 1
ATOM 1380 O O . GLN A 1 179 ? -19.951 -6.342 -2.552 1.00 93.12 179 GLN A O 1
ATOM 1385 N N . GLY A 1 180 ? -18.210 -6.822 -3.879 1.00 88.31 180 GLY A N 1
ATOM 1386 C CA . GLY A 1 180 ? -18.229 -5.579 -4.660 1.00 88.31 180 GLY A CA 1
ATOM 1387 C C . GLY A 1 180 ? -17.151 -4.577 -4.233 1.00 88.31 180 GLY A C 1
ATOM 1388 O O . GLY A 1 180 ? -16.539 -4.705 -3.178 1.00 88.31 180 GLY A O 1
ATOM 1389 N N . ILE A 1 181 ? -16.922 -3.561 -5.070 1.00 84.50 181 ILE A N 1
ATOM 1390 C CA . ILE A 1 181 ? -15.752 -2.676 -4.956 1.00 84.50 181 ILE A CA 1
ATOM 1391 C C . ILE A 1 181 ? -15.851 -1.731 -3.748 1.00 84.50 181 ILE A C 1
ATOM 1393 O O . ILE A 1 181 ? -14.923 -1.643 -2.954 1.00 84.50 181 ILE A O 1
ATOM 1397 N N . TYR A 1 182 ? -16.968 -1.025 -3.566 1.00 87.19 182 TYR A N 1
ATOM 1398 C CA . TYR A 1 182 ? -17.186 -0.137 -2.412 1.00 87.19 182 TYR A CA 1
ATOM 1399 C C . TYR A 1 182 ? -18.682 -0.102 -2.054 1.00 87.19 182 TYR A C 1
ATOM 1401 O O . TYR A 1 182 ? -19.369 0.887 -2.330 1.00 87.19 182 TYR A O 1
ATOM 1409 N N . PRO A 1 183 ? -19.241 -1.231 -1.570 1.00 89.06 183 PRO A N 1
ATOM 1410 C CA . PRO A 1 183 ? -20.674 -1.343 -1.337 1.00 89.06 183 PRO A CA 1
ATOM 1411 C C . PRO A 1 183 ? -21.134 -0.419 -0.205 1.00 89.06 183 PRO A C 1
ATOM 1413 O O . PRO A 1 183 ? -20.405 -0.148 0.739 1.00 89.06 183 PRO A O 1
ATOM 1416 N N . ARG A 1 184 ? -22.376 0.067 -0.292 1.00 85.94 184 ARG A N 1
ATOM 1417 C CA . ARG A 1 184 ? -22.966 0.905 0.768 1.00 85.94 184 ARG A CA 1
ATOM 1418 C C . ARG A 1 184 ? -23.509 0.100 1.935 1.00 85.94 184 ARG A C 1
ATOM 1420 O O . ARG A 1 184 ? -23.530 0.603 3.046 1.00 85.94 184 ARG A O 1
ATOM 1427 N N . GLN A 1 185 ? -23.998 -1.100 1.640 1.00 90.31 185 GLN A N 1
ATOM 1428 C CA . GLN A 1 185 ? -24.582 -2.016 2.609 1.00 90.31 185 GLN A CA 1
ATOM 1429 C C . GLN A 1 185 ? -23.448 -2.615 3.447 1.00 90.31 185 GLN A C 1
ATOM 1431 O O . GLN A 1 185 ? -22.623 -3.341 2.879 1.00 90.31 185 GLN A O 1
ATOM 1436 N N . PRO A 1 186 ? -23.381 -2.325 4.756 1.00 91.31 186 PRO A N 1
ATOM 1437 C CA . PRO A 1 186 ? -22.356 -2.880 5.635 1.00 91.31 186 PRO A CA 1
ATOM 1438 C C . PRO A 1 186 ? -22.314 -4.413 5.611 1.00 91.31 186 PRO A C 1
ATOM 1440 O O . PRO A 1 186 ? -21.235 -4.994 5.622 1.00 91.31 186 PRO A O 1
ATOM 1443 N N . GLN A 1 187 ? -23.470 -5.058 5.419 1.00 94.00 187 GLN A N 1
ATOM 1444 C CA . GLN A 1 187 ? -23.647 -6.513 5.317 1.00 94.00 187 GLN A CA 1
ATOM 1445 C C . GLN A 1 187 ? -22.822 -7.158 4.197 1.00 94.00 187 GLN A C 1
ATOM 1447 O O . GLN A 1 187 ? -22.561 -8.356 4.215 1.00 94.00 187 GLN A O 1
ATOM 1452 N N . ARG A 1 188 ? -22.410 -6.373 3.196 1.00 95.00 188 ARG A N 1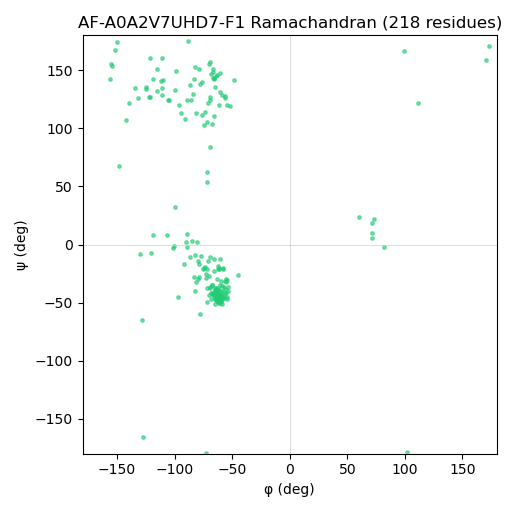
ATOM 1453 C CA . ARG A 1 188 ? -21.587 -6.861 2.083 1.00 95.00 188 ARG A CA 1
ATOM 1454 C C . ARG A 1 188 ? -20.102 -6.923 2.423 1.00 95.00 188 ARG A C 1
ATOM 1456 O O . ARG A 1 188 ? -19.335 -7.435 1.609 1.00 95.00 188 ARG A O 1
ATOM 1463 N N . TYR A 1 189 ? -19.675 -6.389 3.562 1.00 94.62 189 TYR A N 1
ATOM 1464 C CA . TYR A 1 189 ? -18.299 -6.483 4.034 1.00 94.62 189 TYR A CA 1
ATOM 1465 C C . TYR A 1 189 ? -18.108 -7.778 4.814 1.00 94.62 189 TYR A C 1
ATOM 1467 O O . TYR A 1 189 ? -18.928 -8.127 5.652 1.00 94.62 189 TYR A O 1
ATOM 1475 N N . ALA A 1 190 ? -16.991 -8.466 4.590 1.00 95.81 190 ALA A N 1
ATOM 1476 C CA . ALA A 1 190 ? -16.696 -9.740 5.246 1.00 95.81 190 ALA A CA 1
ATOM 1477 C C . ALA A 1 190 ? -16.496 -9.613 6.769 1.00 95.81 190 ALA A C 1
ATOM 1479 O O . ALA A 1 190 ? -16.429 -10.621 7.462 1.00 95.81 190 ALA A O 1
ATOM 1480 N N . ILE A 1 191 ? -16.361 -8.385 7.285 1.00 95.38 191 ILE A N 1
ATOM 1481 C CA . ILE A 1 191 ? -16.247 -8.110 8.725 1.00 95.38 191 ILE A CA 1
ATOM 1482 C C . ILE A 1 191 ? -17.614 -7.970 9.402 1.00 95.38 191 ILE A C 1
ATOM 1484 O O . ILE A 1 191 ? -17.692 -7.910 10.623 1.00 95.38 191 ILE A O 1
ATOM 1488 N N . TRP A 1 192 ? -18.695 -7.889 8.625 1.00 94.31 192 TRP A N 1
ATOM 1489 C CA . TRP A 1 192 ? -20.035 -7.719 9.161 1.00 94.31 192 TRP A CA 1
ATOM 1490 C C . TRP A 1 192 ? -20.416 -8.865 10.103 1.00 94.31 192 TRP A C 1
ATOM 1492 O O . TRP A 1 192 ? -20.308 -10.032 9.732 1.00 94.31 192 TRP A O 1
ATOM 1502 N N . GLY A 1 193 ? -20.875 -8.517 11.308 1.00 92.19 193 GLY A N 1
ATOM 1503 C CA . GLY A 1 193 ? -21.246 -9.483 12.343 1.00 92.19 193 GLY A CA 1
ATOM 1504 C C . GLY A 1 193 ? -20.067 -10.212 12.997 1.00 92.19 193 GLY A C 1
ATOM 1505 O O . GLY A 1 193 ? -20.299 -11.169 13.729 1.00 92.19 193 GLY A O 1
ATOM 1506 N N . ALA A 1 194 ? -18.818 -9.802 12.741 1.00 94.06 194 ALA A N 1
ATOM 1507 C CA . ALA A 1 194 ? -17.661 -10.382 13.414 1.00 94.06 194 ALA A CA 1
ATOM 1508 C C . ALA A 1 194 ? -17.693 -10.082 14.921 1.00 94.06 194 ALA A C 1
ATOM 1510 O O . ALA A 1 194 ? -17.939 -8.949 15.335 1.00 94.06 194 ALA A O 1
ATOM 1511 N N . GLU A 1 195 ? -17.408 -11.101 15.729 1.00 92.94 195 GLU A N 1
ATOM 1512 C CA . GLU A 1 195 ? -17.284 -10.963 17.177 1.00 92.94 195 GLU A CA 1
ATOM 1513 C C . GLU A 1 195 ? -16.027 -10.155 17.527 1.00 92.94 195 GLU A C 1
ATOM 1515 O O . GLU A 1 195 ? -14.920 -10.492 17.090 1.00 92.94 195 GLU A O 1
ATOM 1520 N N . ILE A 1 196 ? -16.208 -9.103 18.329 1.00 92.06 196 ILE A N 1
ATOM 1521 C CA . ILE A 1 196 ? -15.127 -8.304 18.906 1.00 92.06 196 ILE A CA 1
ATOM 1522 C C . ILE A 1 196 ? -15.021 -8.659 20.385 1.00 92.06 196 ILE A C 1
ATOM 1524 O O . ILE A 1 196 ? -15.989 -8.533 21.131 1.00 92.06 196 ILE A O 1
ATOM 1528 N N . VAL A 1 197 ? -13.832 -9.070 20.807 1.00 93.12 197 VAL A N 1
ATOM 1529 C CA . VAL A 1 197 ? -13.513 -9.391 22.199 1.00 93.12 197 VAL A CA 1
ATOM 1530 C C . VAL A 1 197 ? -12.549 -8.364 22.779 1.00 93.12 197 VAL A C 1
ATOM 1532 O O . VAL A 1 197 ? -11.852 -7.661 22.043 1.00 93.12 197 VAL A O 1
ATOM 1535 N N . SER A 1 198 ? -12.490 -8.284 24.109 1.00 92.81 198 SER A N 1
ATOM 1536 C CA . SER A 1 198 ? -11.523 -7.412 24.776 1.00 92.81 198 SER A CA 1
ATOM 1537 C C . SER A 1 198 ? -10.088 -7.831 24.416 1.00 92.81 198 SER A C 1
ATOM 1539 O O . SER A 1 198 ? -9.767 -9.019 24.516 1.00 92.81 198 SER 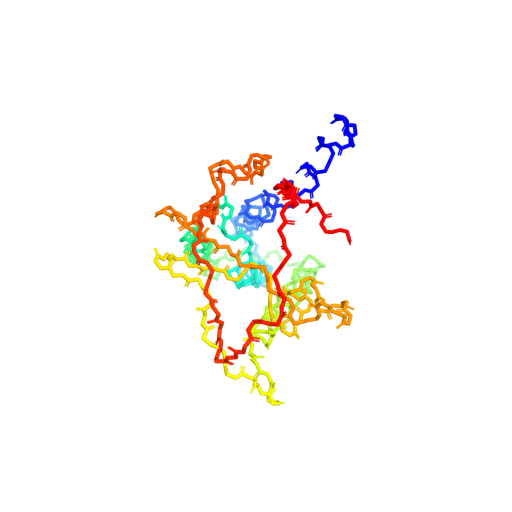A O 1
ATOM 1541 N N . PRO A 1 199 ? -9.214 -6.892 24.007 1.00 93.56 199 PRO A N 1
ATOM 1542 C CA . PRO A 1 199 ? -7.817 -7.189 23.697 1.00 93.56 199 PRO A CA 1
ATOM 1543 C C . PRO A 1 199 ? -6.943 -7.366 24.951 1.00 93.56 199 PRO A C 1
ATOM 1545 O O . PRO A 1 199 ? -5.787 -7.763 24.843 1.00 93.56 199 PRO A O 1
ATOM 1548 N N . CYS A 1 200 ? -7.454 -7.045 26.138 1.00 94.06 200 CYS A N 1
ATOM 1549 C CA . CYS A 1 200 ? -6.746 -7.191 27.405 1.00 94.06 200 CYS A CA 1
ATOM 1550 C C . CYS A 1 200 ? -7.724 -7.425 28.557 1.00 94.06 200 CYS A C 1
ATOM 1552 O O . CYS A 1 200 ? -8.931 -7.193 28.421 1.00 94.06 200 CYS A O 1
ATOM 1554 N N . ASP A 1 201 ? -7.192 -7.836 29.703 1.00 93.25 201 ASP A N 1
ATOM 1555 C CA . ASP A 1 201 ? -7.955 -7.868 30.944 1.00 93.25 201 ASP A CA 1
ATOM 1556 C C . ASP A 1 201 ? -8.329 -6.447 31.376 1.00 93.25 201 ASP A C 1
ATOM 1558 O O . ASP A 1 201 ? -7.562 -5.492 31.215 1.00 93.25 201 ASP A O 1
ATOM 1562 N N . GLY A 1 202 ? -9.534 -6.297 31.914 1.00 91.56 202 GLY A N 1
ATOM 1563 C CA . GLY A 1 202 ? -10.051 -5.012 32.353 1.00 91.56 202 GLY A CA 1
ATOM 1564 C C . GLY A 1 202 ? -11.513 -5.093 32.763 1.00 91.56 202 GLY A C 1
ATOM 1565 O O . GLY A 1 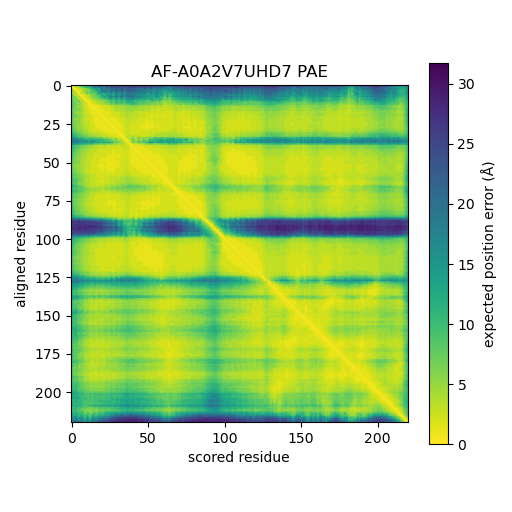202 ? -12.191 -6.096 32.543 1.00 91.56 202 GLY A O 1
ATOM 1566 N N . VAL A 1 203 ? -12.002 -4.010 33.360 1.00 93.69 203 VAL A N 1
ATOM 1567 C CA . VAL A 1 203 ? -13.409 -3.858 33.733 1.00 93.69 203 VAL A CA 1
ATOM 1568 C C . VAL A 1 203 ? -14.061 -2.907 32.740 1.00 93.69 203 VAL A C 1
ATOM 1570 O O . VAL A 1 203 ? -13.604 -1.779 32.548 1.00 93.69 203 VAL A O 1
ATOM 1573 N N . VAL A 1 204 ? -15.137 -3.359 32.096 1.00 91.19 204 VAL A N 1
ATOM 1574 C CA . VAL A 1 204 ? -15.948 -2.504 31.226 1.00 91.19 204 VAL A CA 1
ATOM 1575 C C . VAL A 1 204 ? -16.726 -1.531 32.109 1.00 91.19 204 VAL A C 1
ATOM 1577 O O . VAL A 1 204 ? -17.684 -1.917 32.770 1.00 91.19 204 VAL A O 1
ATOM 1580 N N . MET A 1 205 ? -16.299 -0.267 32.132 1.00 94.38 205 MET A N 1
ATOM 1581 C CA . MET A 1 205 ? -16.931 0.774 32.956 1.00 94.38 205 MET A CA 1
ATOM 1582 C C . MET A 1 205 ? -18.207 1.344 32.326 1.00 94.38 205 MET A C 1
ATOM 1584 O O . MET A 1 205 ? -19.104 1.784 33.039 1.00 94.38 205 MET A O 1
ATOM 1588 N N . ALA A 1 206 ? -18.283 1.359 30.994 1.00 93.38 206 ALA A N 1
ATOM 1589 C CA . ALA A 1 206 ? -19.446 1.801 30.236 1.00 93.38 206 ALA A CA 1
ATOM 1590 C C . ALA A 1 206 ? -19.441 1.156 28.845 1.00 93.38 206 ALA A C 1
ATOM 1592 O O . ALA A 1 206 ? -18.387 1.027 28.219 1.00 93.38 206 ALA A O 1
ATOM 1593 N N . ALA A 1 207 ? -20.623 0.800 28.352 1.00 90.69 207 ALA A N 1
ATOM 1594 C CA . ALA A 1 207 ? -20.863 0.421 26.966 1.00 90.69 207 ALA A CA 1
ATOM 1595 C C . ALA A 1 207 ? -21.982 1.314 26.426 1.00 90.69 207 ALA A C 1
ATOM 1597 O O . ALA A 1 207 ? -22.964 1.563 27.124 1.00 90.69 207 ALA A O 1
ATOM 1598 N N . VAL A 1 208 ? -21.809 1.828 25.211 1.00 91.38 208 VAL A N 1
ATOM 1599 C CA . VAL A 1 208 ? -22.794 2.692 24.555 1.00 91.38 208 VAL A CA 1
ATOM 1600 C C . VAL A 1 208 ? -23.202 2.033 23.246 1.00 91.38 208 VAL A C 1
ATOM 1602 O O . VAL A 1 208 ? -22.343 1.702 22.428 1.00 91.38 208 VAL A O 1
ATOM 1605 N N . ASP A 1 209 ? -24.504 1.855 23.054 1.00 90.69 209 ASP A N 1
ATOM 1606 C CA . ASP A 1 209 ? -25.121 1.244 21.881 1.00 90.69 209 ASP A CA 1
ATOM 1607 C C . ASP A 1 209 ? -26.212 2.162 21.283 1.00 90.69 209 ASP A C 1
ATOM 1609 O O . ASP A 1 209 ? -26.231 3.370 21.524 1.00 90.69 209 ASP A O 1
ATOM 1613 N N . GLY A 1 210 ? -27.065 1.627 20.403 1.00 88.75 210 GLY A N 1
ATOM 1614 C CA . GLY A 1 210 ? -28.195 2.364 19.817 1.00 88.75 210 GLY A CA 1
ATOM 1615 C C . GLY A 1 210 ? -27.857 3.270 18.625 1.00 88.75 210 GLY A C 1
ATOM 1616 O O . GLY A 1 210 ? -28.758 3.861 18.026 1.00 88.75 210 GLY A O 1
ATOM 1617 N N . PHE A 1 211 ? -26.585 3.362 18.225 1.00 88.00 211 PHE A N 1
ATOM 1618 C CA . PHE A 1 211 ? -26.199 4.067 17.001 1.00 88.00 211 PHE A CA 1
ATOM 1619 C C . PHE A 1 211 ? -26.483 3.220 15.752 1.00 88.00 211 PHE A C 1
ATOM 1621 O O . PHE A 1 211 ? -26.175 2.029 15.737 1.00 88.00 211 PHE A O 1
ATOM 1628 N N . PRO A 1 212 ? -27.017 3.820 14.671 1.00 87.50 212 PRO A N 1
ATOM 1629 C CA . PRO A 1 212 ? -27.239 3.100 13.426 1.00 87.50 212 PRO A CA 1
ATOM 1630 C C . PRO A 1 212 ? -25.913 2.735 12.755 1.00 87.50 212 PRO A C 1
ATOM 1632 O O . PRO A 1 212 ? -24.951 3.514 12.770 1.00 87.50 212 PRO A O 1
ATOM 1635 N N . ASP A 1 213 ? -25.897 1.589 12.074 1.00 86.94 213 ASP A N 1
ATOM 1636 C CA . ASP A 1 213 ? -24.739 1.156 11.302 1.00 86.94 213 ASP A CA 1
ATOM 1637 C C . ASP A 1 213 ? -24.323 2.204 10.273 1.00 86.94 213 ASP A C 1
ATOM 1639 O O . ASP A 1 213 ? -25.098 2.665 9.424 1.00 86.94 213 ASP A O 1
ATOM 1643 N N . SER A 1 214 ? -23.049 2.576 10.332 1.00 81.31 214 SER A N 1
ATOM 1644 C CA . SER A 1 214 ? -22.486 3.536 9.397 1.00 81.31 214 SER A CA 1
ATOM 1645 C C . SER A 1 214 ? -22.073 2.834 8.109 1.00 81.31 214 SER A C 1
ATOM 1647 O O . SER A 1 214 ? -21.324 1.861 8.106 1.00 81.31 214 SER A O 1
ATOM 1649 N N . HIS A 1 215 ? -22.512 3.381 6.981 1.00 76.62 215 HIS A N 1
ATOM 1650 C CA . HIS A 1 215 ? -21.905 3.055 5.698 1.00 76.62 215 HIS A CA 1
ATOM 1651 C C . HIS A 1 215 ? -20.460 3.589 5.668 1.00 76.62 215 HIS A C 1
ATOM 1653 O O . HIS A 1 215 ? -20.177 4.608 6.306 1.00 76.62 215 HIS A O 1
ATOM 1659 N N . PRO A 1 216 ? -19.552 2.951 4.908 1.00 70.25 216 PRO A N 1
ATOM 1660 C CA . PRO A 1 216 ? -18.180 3.420 4.745 1.00 70.25 216 PRO A CA 1
ATOM 1661 C C . PRO A 1 216 ? -18.160 4.898 4.333 1.00 70.25 216 PRO A C 1
ATOM 1663 O O . PRO A 1 216 ? -18.727 5.274 3.300 1.00 70.25 216 PRO A O 1
ATOM 1666 N N . ARG A 1 217 ? -17.545 5.744 5.163 1.00 64.12 217 ARG A N 1
ATOM 1667 C CA . ARG A 1 217 ? -17.368 7.175 4.892 1.00 64.12 217 ARG A CA 1
ATOM 1668 C C . ARG A 1 217 ? -15.966 7.422 4.349 1.00 64.12 217 ARG A C 1
ATOM 1670 O O . ARG A 1 217 ? -15.023 6.719 4.700 1.00 64.12 217 ARG A O 1
ATOM 1677 N N . ILE A 1 218 ? -15.839 8.441 3.503 1.00 51.59 218 ILE A N 1
ATOM 1678 C CA . ILE A 1 218 ? -14.531 9.023 3.201 1.00 51.59 218 ILE A CA 1
ATOM 1679 C C . ILE A 1 218 ? -14.057 9.659 4.505 1.00 51.59 218 ILE A C 1
ATOM 1681 O O . ILE A 1 218 ? -14.669 10.625 4.958 1.00 51.59 218 ILE A O 1
ATOM 1685 N N . ALA A 1 219 ? -13.023 9.090 5.122 1.00 42.94 219 ALA A N 1
ATOM 1686 C CA . ALA A 1 219 ? -12.228 9.833 6.084 1.00 42.94 219 ALA A CA 1
ATOM 1687 C C . ALA A 1 219 ? -11.500 10.912 5.273 1.00 42.94 219 ALA A C 1
ATOM 1689 O O . ALA A 1 219 ? -10.622 10.595 4.471 1.00 42.94 219 ALA A O 1
ATOM 1690 N N . ILE A 1 220 ? -11.995 12.145 5.368 1.00 34.22 220 ILE A N 1
ATOM 1691 C CA . ILE A 1 220 ? -11.285 13.335 4.895 1.00 34.22 220 ILE A CA 1
ATOM 1692 C C . ILE A 1 220 ? -10.297 13.716 5.983 1.00 34.22 220 ILE A C 1
ATOM 1694 O O . ILE A 1 220 ? -10.671 13.596 7.169 1.00 34.22 220 ILE A O 1
#

Secondary structure (DSSP, 8-state):
--HHHHHHHHHHHHHHHHIIIIIHHHHHHHHHHHGGGS-HHHHHHHHHHHHHHHHHHHHH--GGGT-GGGGGHHHHHHHHHHHHH--TT--------SS-HHHHHHHHHHHHHHHHHHHHHHHTS--SS------SB-SSEEEEEE-SSSTTT-GGGGSGGGTT--EEEEE-TTS-SBSSSS-SSGGGBTTTT--B--SS----------PPPPPPP---

Foldseek 3Di:
DDPVVVVVQVCVVVVCLCCLVPVVLVVLLVVLQVCLQADPLLNVLSLLLSVLSLLLCLQANPCLLVFNVCNVVSVVSSVVSCVVSVNVPVHDPPPDPPDDPNSVVSNVNSVVSNVLSVQSVQQPDDDPPDDQWADFFDDFDKDFQAAGQGCSRHVQCPPPVCNGPTDMATADPRSHQFDDRQDQDPVRGPCPPTGTHGRDDDDCPDDDDDDDDGGDDPPD

Sequence (220 aa):
MSTKSRVRASFLIVVPAVVGHILLPMSLLSRLWRTTDHDLPTWLAASFFAASYFAFMYVAGAWSWFGSLCRHVLPVLLILAVWRTYPGGRGKTIPTPLVSVESVAQSVLGTAFTAMTVLALRGRKARAPVLDLAFPLRGGTFQVGQGGASRAVNYHFSHPSQRYALDVLSLNRLGIRAQGIYPRQPQRYAIWGAEIVSPCDGVVMAAVDGFPDSHPRIAI